Protein AF-A0A2V6L6I5-F1 (afdb_monomer_lite)

Structure (mmCIF, N/CA/C/O backbone):
data_AF-A0A2V6L6I5-F1
#
_entry.id   AF-A0A2V6L6I5-F1
#
loop_
_atom_site.group_PDB
_atom_site.id
_atom_site.type_symbol
_atom_site.label_atom_id
_atom_site.label_alt_id
_atom_site.label_comp_id
_atom_site.label_asym_id
_atom_site.label_entity_id
_atom_site.label_seq_id
_atom_site.pdbx_PDB_ins_code
_atom_site.Cartn_x
_atom_site.Cartn_y
_atom_site.Cartn_z
_atom_site.occupancy
_atom_site.B_iso_or_equiv
_atom_site.auth_seq_id
_atom_site.auth_comp_id
_atom_site.auth_asym_id
_atom_site.auth_atom_id
_atom_site.pdbx_PDB_model_num
ATOM 1 N N . MET A 1 1 ? 20.954 -4.057 13.023 1.00 54.50 1 MET A N 1
ATOM 2 C CA . MET A 1 1 ? 20.738 -4.840 11.786 1.00 54.50 1 MET A CA 1
ATOM 3 C C . MET A 1 1 ? 19.908 -3.954 10.883 1.00 54.50 1 MET A C 1
ATOM 5 O O . MET A 1 1 ? 18.913 -3.454 11.388 1.00 54.50 1 MET A O 1
ATOM 9 N N . SER A 1 2 ? 20.337 -3.676 9.647 1.00 72.62 2 SER A N 1
ATOM 10 C CA . SER A 1 2 ? 19.527 -2.843 8.747 1.00 72.62 2 SER A CA 1
ATOM 11 C C . SER A 1 2 ? 18.270 -3.599 8.312 1.00 72.62 2 SER A C 1
ATOM 13 O O . SER A 1 2 ? 18.247 -4.833 8.330 1.00 72.62 2 SER A O 1
ATOM 15 N N . ARG A 1 3 ? 17.228 -2.852 7.944 1.00 84.19 3 ARG A N 1
ATOM 16 C CA . ARG A 1 3 ? 16.005 -3.365 7.321 1.00 84.19 3 ARG A CA 1
ATOM 17 C C . ARG A 1 3 ? 16.343 -4.177 6.062 1.00 84.19 3 ARG A C 1
ATOM 19 O O . ARG A 1 3 ? 17.089 -3.705 5.210 1.00 84.19 3 ARG A O 1
ATOM 26 N N . ASP A 1 4 ? 15.770 -5.371 5.967 1.00 91.94 4 ASP A N 1
ATOM 27 C CA . ASP A 1 4 ? 15.756 -6.237 4.781 1.00 91.94 4 ASP A CA 1
ATOM 28 C C . ASP A 1 4 ? 14.283 -6.526 4.419 1.00 91.94 4 ASP A C 1
ATOM 30 O O . ASP A 1 4 ? 13.603 -7.180 5.225 1.00 91.94 4 ASP A O 1
ATOM 34 N N . PRO A 1 5 ? 13.783 -6.043 3.262 1.00 92.56 5 PRO A N 1
ATOM 35 C CA . PRO A 1 5 ? 12.405 -6.254 2.808 1.00 92.56 5 PRO A CA 1
ATOM 36 C C . PRO A 1 5 ? 11.986 -7.727 2.718 1.00 92.56 5 PRO A C 1
ATOM 38 O O . PRO A 1 5 ? 10.907 -8.100 3.183 1.00 92.56 5 PRO A O 1
ATOM 41 N N . ALA A 1 6 ? 12.857 -8.604 2.209 1.00 93.62 6 ALA A N 1
ATOM 42 C CA . ALA A 1 6 ? 12.547 -10.027 2.074 1.00 93.62 6 ALA A CA 1
ATOM 43 C C . ALA A 1 6 ? 12.382 -10.685 3.452 1.00 93.62 6 ALA A C 1
ATOM 45 O O . ALA A 1 6 ? 11.460 -11.476 3.683 1.00 93.62 6 ALA A O 1
ATOM 46 N N . LYS A 1 7 ? 13.243 -10.309 4.407 1.00 95.44 7 LYS A N 1
ATOM 47 C CA . LYS A 1 7 ? 13.129 -10.759 5.798 1.00 95.44 7 LYS A CA 1
ATOM 48 C C . LYS A 1 7 ? 11.861 -10.218 6.469 1.00 95.44 7 LYS A C 1
ATOM 50 O O . LYS A 1 7 ? 11.220 -10.967 7.206 1.00 95.44 7 LYS A O 1
ATOM 55 N N . THR A 1 8 ? 11.473 -8.966 6.209 1.00 95.50 8 THR A N 1
ATOM 56 C CA . THR A 1 8 ? 10.225 -8.374 6.726 1.00 95.50 8 THR A CA 1
ATOM 57 C C . THR A 1 8 ? 9.008 -9.195 6.298 1.00 95.50 8 THR A C 1
ATOM 59 O O . THR A 1 8 ? 8.231 -9.637 7.149 1.00 95.50 8 THR A O 1
ATOM 62 N N . LEU A 1 9 ? 8.887 -9.486 4.999 1.00 95.88 9 LEU A N 1
ATOM 63 C CA . LEU A 1 9 ? 7.802 -10.310 4.455 1.00 95.88 9 LEU A CA 1
ATOM 64 C C . LEU A 1 9 ? 7.810 -11.725 5.035 1.00 95.88 9 LEU A C 1
ATOM 66 O O . LEU A 1 9 ? 6.759 -12.243 5.415 1.00 95.88 9 LEU A O 1
ATOM 70 N N . SER A 1 10 ? 8.991 -12.340 5.162 1.00 96.88 10 SER A N 1
ATOM 71 C CA . SER A 1 10 ? 9.119 -13.676 5.748 1.00 96.88 10 SER A CA 1
ATOM 72 C C . SER A 1 10 ? 8.627 -13.727 7.195 1.00 96.88 10 SER A C 1
ATOM 74 O O . SER A 1 10 ? 7.971 -14.699 7.564 1.00 96.88 10 SER A O 1
ATOM 76 N N . ILE A 1 11 ? 8.935 -12.717 8.016 1.00 97.75 11 ILE A N 1
ATOM 77 C CA . ILE A 1 11 ? 8.466 -12.649 9.408 1.00 97.75 11 ILE A CA 1
ATOM 78 C C . ILE A 1 11 ? 6.946 -12.483 9.441 1.00 97.75 11 ILE A C 1
ATOM 80 O O . ILE A 1 11 ? 6.266 -13.202 10.173 1.00 97.75 11 ILE A O 1
ATOM 84 N N . LEU A 1 12 ? 6.407 -11.562 8.640 1.00 97.25 12 LEU A N 1
ATOM 85 C CA . LEU A 1 12 ? 4.975 -11.278 8.609 1.00 97.25 12 LEU A CA 1
ATOM 86 C C . LEU A 1 12 ? 4.152 -12.487 8.150 1.00 97.25 12 LEU A C 1
ATOM 88 O O . LEU A 1 12 ? 3.161 -12.841 8.788 1.00 97.25 12 LEU A O 1
ATOM 92 N N . PHE A 1 13 ? 4.549 -13.136 7.055 1.00 96.69 13 PHE A N 1
ATOM 93 C CA . PHE A 1 13 ? 3.810 -14.278 6.516 1.00 96.69 13 PHE A CA 1
ATOM 94 C C . PHE A 1 13 ? 4.014 -15.567 7.321 1.00 96.69 13 PHE A C 1
ATOM 96 O O . PHE A 1 13 ? 3.211 -16.491 7.194 1.00 96.69 13 PHE A O 1
ATOM 103 N N . ALA A 1 14 ? 5.010 -15.609 8.213 1.00 97.94 14 ALA A N 1
ATOM 104 C CA . ALA A 1 14 ? 5.157 -16.676 9.200 1.00 97.94 14 ALA A CA 1
ATOM 105 C C . ALA A 1 14 ? 4.168 -16.569 10.378 1.00 97.94 14 ALA A C 1
ATOM 107 O O . ALA A 1 14 ? 3.984 -17.552 11.099 1.00 97.94 14 ALA A O 1
ATOM 108 N N . ILE A 1 15 ? 3.509 -15.420 10.588 1.00 97.94 15 ILE A N 1
ATOM 109 C CA . ILE A 1 15 ? 2.450 -15.285 11.602 1.00 97.94 15 ILE A CA 1
ATOM 110 C C . ILE A 1 15 ? 1.292 -16.193 11.195 1.00 97.94 15 ILE A C 1
ATOM 112 O O . ILE A 1 15 ? 0.693 -15.983 10.145 1.00 97.94 15 ILE A O 1
ATOM 116 N N . ASN A 1 16 ? 0.971 -17.206 11.998 1.00 97.69 16 ASN A N 1
ATOM 117 C CA . ASN A 1 16 ? -0.103 -18.146 11.676 1.00 97.69 16 ASN A CA 1
ATOM 118 C C . ASN A 1 16 ? -1.501 -17.494 11.747 1.00 97.69 16 ASN A C 1
ATOM 120 O O . ASN A 1 16 ? -1.684 -16.443 12.361 1.00 97.69 16 ASN A O 1
ATOM 124 N N . GLN A 1 17 ? -2.488 -18.128 11.104 1.00 98.19 17 GLN A N 1
ATOM 125 C CA . GLN A 1 17 ? -3.841 -17.574 11.009 1.00 98.19 17 GLN A CA 1
ATOM 126 C C . GLN A 1 17 ? -4.534 -17.481 12.377 1.00 98.19 17 GLN A C 1
ATOM 128 O O . GLN A 1 17 ? -5.137 -16.456 12.671 1.00 98.19 17 GLN A O 1
ATOM 133 N N . ASP A 1 18 ? -4.377 -18.485 13.247 1.00 98.38 18 ASP A N 1
ATOM 134 C CA . ASP A 1 18 ? -4.991 -18.491 14.585 1.00 98.38 18 ASP A CA 1
ATOM 135 C C . ASP A 1 18 ? -4.557 -17.283 15.433 1.00 98.38 18 ASP A C 1
ATOM 137 O O . ASP A 1 18 ? -5.355 -16.697 16.169 1.00 98.38 18 ASP A O 1
ATOM 141 N N . LEU A 1 19 ? -3.284 -16.886 15.328 1.00 98.12 19 LEU A N 1
ATOM 142 C CA . LEU A 1 19 ? -2.758 -15.713 16.016 1.00 98.12 19 LEU A CA 1
ATOM 143 C C . LEU A 1 19 ? -3.328 -14.419 15.429 1.00 98.12 19 LEU A C 1
ATOM 145 O O . LEU A 1 19 ? -3.716 -13.543 16.204 1.00 98.12 19 LEU A O 1
ATOM 149 N N . ILE A 1 20 ? -3.426 -14.316 14.098 1.00 98.56 20 ILE A N 1
ATOM 150 C CA . ILE A 1 20 ? -4.066 -13.174 13.426 1.00 98.56 20 ILE A CA 1
ATOM 151 C C . ILE A 1 20 ? -5.509 -13.042 13.916 1.00 98.56 20 ILE A C 1
ATOM 153 O O . ILE A 1 20 ? -5.868 -12.002 14.466 1.00 98.56 20 ILE A O 1
ATOM 157 N N . ASP A 1 21 ? -6.305 -14.106 13.829 1.00 98.44 21 ASP A N 1
ATOM 158 C CA . ASP A 1 21 ? -7.715 -14.106 14.227 1.00 98.44 21 ASP A CA 1
ATOM 159 C C . ASP A 1 21 ? -7.884 -13.757 15.716 1.00 98.44 21 ASP A C 1
ATOM 161 O O . ASP A 1 21 ? -8.746 -12.956 16.094 1.00 98.44 21 ASP A O 1
ATOM 165 N N . SER A 1 22 ? -7.018 -14.291 16.584 1.00 98.00 22 SER A N 1
ATOM 166 C CA . SER A 1 22 ? -6.987 -13.924 18.003 1.00 98.00 22 SER A CA 1
ATOM 167 C C . SER A 1 22 ? -6.695 -12.433 18.204 1.00 98.00 22 SER A C 1
ATOM 169 O O . SER A 1 22 ? -7.324 -11.794 19.049 1.00 98.00 22 SER A O 1
ATOM 171 N N . GLN A 1 23 ? -5.747 -11.859 17.465 1.00 97.81 23 GLN A N 1
ATOM 172 C CA . GLN A 1 23 ? -5.374 -10.447 17.590 1.00 97.81 23 GLN A CA 1
ATOM 173 C C . GLN A 1 23 ? -6.447 -9.510 17.031 1.00 97.81 23 GLN A C 1
ATOM 175 O O . GLN A 1 23 ? -6.707 -8.474 17.642 1.00 97.81 23 GLN A O 1
ATOM 180 N N . LEU A 1 24 ? -7.133 -9.893 15.951 1.00 98.12 24 LEU A N 1
ATOM 181 C CA . LEU A 1 24 ? -8.305 -9.174 15.447 1.00 98.12 24 LEU A CA 1
ATOM 182 C C . LEU A 1 24 ? -9.416 -9.128 16.506 1.00 98.12 24 LEU A C 1
ATOM 184 O O . LEU A 1 24 ? -9.946 -8.058 16.809 1.00 98.12 24 LEU A O 1
ATOM 188 N N . ASN A 1 25 ? -9.709 -10.260 17.150 1.00 96.81 25 ASN A N 1
ATOM 189 C CA . ASN A 1 25 ? -10.697 -10.325 18.230 1.00 96.81 25 ASN A CA 1
ATOM 190 C C . ASN A 1 25 ? -10.289 -9.498 19.460 1.00 96.81 25 ASN A C 1
ATOM 192 O O . ASN A 1 25 ? -11.124 -8.833 20.074 1.00 96.81 25 ASN A O 1
ATOM 196 N N . GLN A 1 26 ? -9.007 -9.500 19.831 1.00 95.88 26 GLN A N 1
ATOM 197 C CA . GLN A 1 26 ? -8.505 -8.674 20.934 1.00 95.88 26 GLN A CA 1
ATOM 198 C C . GLN A 1 26 ? -8.605 -7.177 20.613 1.00 95.88 26 GLN A C 1
ATOM 200 O O . GLN A 1 26 ? -9.080 -6.404 21.445 1.00 95.88 26 GLN A O 1
ATOM 205 N N . ALA A 1 27 ? -8.229 -6.771 19.400 1.00 95.88 27 ALA A N 1
ATOM 206 C CA . ALA A 1 27 ? -8.280 -5.380 18.956 1.00 95.88 27 ALA A CA 1
ATOM 207 C C . ALA A 1 27 ? -9.713 -4.827 18.860 1.00 95.88 27 ALA A C 1
ATOM 209 O O . ALA A 1 27 ? -9.917 -3.620 19.005 1.00 95.88 27 ALA A O 1
ATOM 210 N N . ALA A 1 28 ? -10.714 -5.692 18.668 1.00 92.94 28 ALA A N 1
ATOM 211 C CA . ALA A 1 28 ? -12.122 -5.304 18.745 1.00 92.94 28 ALA A CA 1
ATOM 212 C C . ALA A 1 28 ? -12.520 -4.821 20.149 1.00 92.94 28 ALA A C 1
ATOM 214 O O . ALA A 1 28 ? -13.376 -3.945 20.272 1.00 92.94 28 ALA A O 1
ATOM 215 N N . ASN A 1 29 ? -11.866 -5.343 21.191 1.00 91.62 29 ASN A N 1
ATOM 216 C CA . ASN A 1 29 ? -12.103 -4.954 22.580 1.00 91.62 29 ASN A CA 1
ATOM 217 C C . ASN A 1 29 ? -11.215 -3.782 23.027 1.00 91.62 29 ASN A C 1
ATOM 219 O O . ASN A 1 29 ? -11.656 -2.958 23.824 1.00 91.62 29 ASN A O 1
ATOM 223 N N . ASP A 1 30 ? -9.984 -3.690 22.516 1.00 93.00 30 ASP A N 1
ATOM 224 C CA . ASP A 1 30 ? -9.029 -2.636 22.876 1.00 93.00 30 ASP A CA 1
ATOM 225 C C . ASP A 1 30 ? -8.158 -2.214 21.683 1.00 93.00 30 ASP A C 1
ATOM 227 O O . ASP A 1 30 ? -7.015 -2.642 21.507 1.00 93.00 30 ASP A O 1
ATOM 231 N N . ILE A 1 31 ? -8.707 -1.331 20.845 1.00 95.00 31 ILE A N 1
ATOM 232 C CA . ILE A 1 31 ? -7.968 -0.767 19.709 1.00 95.00 31 ILE A CA 1
ATOM 233 C C . ILE A 1 31 ? -6.888 0.233 20.145 1.00 95.00 31 ILE A C 1
ATOM 235 O O . ILE A 1 31 ? -5.987 0.543 19.367 1.00 95.00 31 ILE A O 1
ATOM 239 N N . THR A 1 32 ? -7.003 0.800 21.349 1.00 95.75 32 THR A N 1
ATOM 240 C CA . THR A 1 32 ? -6.110 1.870 21.812 1.00 95.75 32 THR A CA 1
ATOM 241 C C . THR A 1 32 ? -4.703 1.322 21.956 1.00 95.75 32 THR A C 1
ATOM 243 O O . THR A 1 32 ? -3.769 1.896 21.403 1.00 95.75 32 THR A O 1
ATOM 246 N N . ARG A 1 33 ? -4.572 0.126 22.538 1.00 95.44 33 ARG A N 1
ATOM 247 C CA . ARG A 1 33 ? -3.292 -0.579 22.627 1.00 95.44 33 ARG A CA 1
ATOM 248 C C . ARG A 1 33 ? -2.611 -0.777 21.268 1.00 95.44 33 ARG A C 1
ATOM 250 O O . ARG A 1 33 ? -1.404 -0.581 21.158 1.00 95.44 33 ARG A O 1
ATOM 257 N N . VAL A 1 34 ? -3.371 -1.149 20.235 1.00 97.12 34 VAL A N 1
ATOM 258 C CA . VAL A 1 34 ? -2.846 -1.318 18.866 1.00 97.12 34 VAL A CA 1
ATOM 259 C C . VAL A 1 34 ? -2.306 0.014 18.336 1.00 97.12 34 VAL A C 1
ATOM 261 O O . VAL A 1 34 ? -1.207 0.062 17.791 1.00 97.12 34 VAL A O 1
ATOM 264 N N . ARG A 1 35 ? -3.048 1.110 18.528 1.00 96.44 35 ARG A N 1
ATOM 265 C CA . ARG A 1 35 ? -2.659 2.455 18.069 1.00 96.44 35 ARG A CA 1
ATOM 266 C C . ARG A 1 35 ? -1.430 3.002 18.792 1.00 96.44 35 ARG A C 1
ATOM 268 O O . ARG A 1 35 ? -0.582 3.621 18.149 1.00 96.44 35 ARG A O 1
ATOM 275 N N . ASP A 1 36 ? -1.323 2.762 20.094 1.00 97.62 36 ASP A N 1
ATOM 276 C CA . ASP A 1 36 ? -0.175 3.186 20.898 1.00 97.62 36 ASP A CA 1
ATOM 277 C C . ASP A 1 36 ? 1.101 2.455 20.454 1.00 97.62 36 ASP A C 1
ATOM 279 O O . ASP A 1 36 ? 2.171 3.060 20.327 1.00 97.62 36 ASP A O 1
ATOM 283 N N . GLU A 1 37 ? 0.986 1.161 20.139 1.00 97.88 37 GLU A N 1
ATOM 284 C CA . GLU A 1 37 ? 2.104 0.369 19.624 1.00 97.88 37 GLU A CA 1
ATOM 285 C C . GLU A 1 37 ? 2.509 0.815 18.209 1.00 97.88 37 GLU A C 1
ATOM 287 O O . GLU A 1 37 ? 3.693 1.038 17.960 1.00 97.88 37 GLU A O 1
ATOM 292 N N . ILE A 1 38 ? 1.545 1.046 17.307 1.00 97.50 38 ILE A N 1
ATOM 293 C CA . ILE A 1 38 ? 1.805 1.621 15.973 1.00 97.50 38 ILE A CA 1
ATOM 294 C C . ILE A 1 38 ? 2.539 2.958 16.089 1.00 97.50 38 ILE A C 1
ATOM 296 O O . ILE A 1 38 ? 3.552 3.162 15.424 1.00 97.50 38 ILE A O 1
ATOM 300 N N . SER A 1 39 ? 2.059 3.857 16.951 1.00 97.00 39 SER A N 1
ATOM 301 C CA . SER A 1 39 ? 2.673 5.175 17.150 1.00 97.00 39 SER A CA 1
ATOM 302 C C . SER A 1 39 ? 4.114 5.047 17.645 1.00 97.00 39 SER A C 1
ATOM 304 O O . SER A 1 39 ? 5.001 5.752 17.167 1.00 97.00 39 SER A O 1
ATOM 306 N N . SER A 1 40 ? 4.363 4.097 18.550 1.00 97.44 40 SER A N 1
ATOM 307 C CA . SER A 1 40 ? 5.703 3.811 19.068 1.00 97.44 40 SER A CA 1
ATOM 308 C C . SER A 1 40 ? 6.642 3.275 17.983 1.00 97.44 40 SER A C 1
ATOM 310 O O . SER A 1 40 ? 7.795 3.689 17.914 1.00 97.44 40 SER A O 1
ATOM 312 N N . LEU A 1 41 ? 6.154 2.393 17.105 1.00 96.62 41 LEU A N 1
ATOM 313 C CA . LEU A 1 41 ? 6.929 1.837 15.988 1.00 96.62 41 LEU A CA 1
ATOM 314 C C . LEU A 1 41 ? 7.208 2.873 14.889 1.00 96.62 41 LEU A C 1
ATOM 316 O O . LEU A 1 41 ? 8.293 2.881 14.310 1.00 96.62 41 LEU A O 1
ATOM 320 N N . LEU A 1 42 ? 6.256 3.768 14.614 1.00 94.06 42 LEU A N 1
ATOM 321 C CA . LEU A 1 42 ? 6.439 4.876 13.670 1.00 94.06 42 LEU A CA 1
ATOM 322 C C . LEU A 1 42 ? 7.442 5.921 14.173 1.00 94.06 42 LEU A C 1
ATOM 324 O O . LEU A 1 42 ? 8.081 6.579 13.357 1.00 94.06 42 LEU A O 1
ATOM 328 N N . ALA A 1 43 ? 7.603 6.056 15.491 1.00 95.88 43 ALA A N 1
ATOM 329 C CA . ALA A 1 43 ? 8.572 6.967 16.095 1.00 95.88 43 ALA A CA 1
ATOM 330 C C . ALA A 1 43 ? 10.026 6.457 16.033 1.00 95.88 43 ALA A C 1
ATOM 332 O O . ALA A 1 43 ? 10.946 7.219 16.335 1.00 95.88 43 ALA A O 1
ATOM 333 N N . ILE A 1 44 ? 10.256 5.192 15.654 1.00 93.81 44 ILE A N 1
ATOM 334 C CA . ILE A 1 44 ? 11.607 4.641 15.495 1.00 93.81 44 ILE A CA 1
ATOM 335 C C . ILE A 1 44 ? 12.285 5.317 14.287 1.00 93.81 44 ILE A C 1
ATOM 337 O O . ILE A 1 44 ? 11.735 5.258 13.181 1.00 93.81 44 ILE A O 1
ATOM 341 N N . PRO A 1 45 ? 13.479 5.924 14.460 1.00 93.19 45 PRO A N 1
ATOM 342 C CA . PRO A 1 45 ? 14.252 6.493 13.358 1.00 93.19 45 PRO A CA 1
ATOM 343 C C . PRO A 1 45 ? 14.500 5.481 12.238 1.00 93.19 45 PRO A C 1
ATOM 345 O O . PRO A 1 45 ? 14.718 4.299 12.500 1.00 93.19 45 PRO A O 1
ATOM 348 N N . PHE A 1 46 ? 14.487 5.940 10.985 1.00 85.94 46 PHE A N 1
ATOM 349 C CA . PHE A 1 46 ? 14.585 5.061 9.814 1.00 85.94 46 PHE A CA 1
ATOM 350 C C . PHE A 1 46 ? 15.835 4.165 9.825 1.00 85.94 46 PHE A C 1
ATOM 352 O O . PHE A 1 46 ? 15.748 2.983 9.508 1.00 85.94 46 PHE A O 1
ATOM 359 N N . ASP A 1 47 ? 16.980 4.700 10.246 1.00 88.94 47 ASP A N 1
ATOM 360 C CA . ASP A 1 47 ? 18.259 3.991 10.367 1.00 88.94 47 ASP A CA 1
ATOM 361 C C . ASP A 1 47 ? 18.304 2.980 11.529 1.00 88.94 47 ASP A C 1
ATOM 363 O O . ASP A 1 47 ? 19.146 2.079 11.541 1.00 88.94 47 ASP A O 1
ATOM 367 N N . ALA A 1 48 ? 17.382 3.098 12.486 1.00 91.62 48 ALA A N 1
ATOM 368 C CA . ALA A 1 48 ? 17.234 2.197 13.624 1.00 91.62 48 ALA A CA 1
ATOM 369 C C . ALA A 1 48 ? 16.155 1.117 13.418 1.00 91.62 48 ALA A C 1
ATOM 371 O O . ALA A 1 48 ? 16.055 0.197 14.235 1.00 91.62 48 ALA A O 1
ATOM 372 N N . LYS A 1 49 ? 15.350 1.203 12.350 1.00 90.81 49 LYS A N 1
ATOM 373 C CA . LYS A 1 49 ? 14.315 0.209 12.043 1.00 90.81 49 LYS A CA 1
ATOM 374 C C . LYS A 1 49 ? 14.919 -1.139 11.655 1.00 90.81 49 LYS A C 1
ATOM 376 O O . LYS A 1 49 ? 15.881 -1.222 10.890 1.00 90.81 49 LYS A O 1
ATOM 381 N N . THR A 1 50 ? 14.309 -2.209 12.158 1.00 95.25 50 THR A N 1
ATOM 382 C CA . THR A 1 50 ? 14.639 -3.592 11.798 1.00 95.25 50 THR A CA 1
ATOM 383 C C . THR A 1 50 ? 13.491 -4.242 11.029 1.00 95.25 50 THR A C 1
ATOM 385 O O . THR A 1 50 ? 12.344 -3.793 11.098 1.00 95.25 50 THR A O 1
ATOM 388 N N . SER A 1 51 ? 13.774 -5.351 10.339 1.00 95.44 51 SER A N 1
ATOM 389 C CA . SER A 1 51 ? 12.734 -6.149 9.676 1.00 95.44 51 SER A CA 1
ATOM 390 C C . SER A 1 51 ? 11.651 -6.630 10.651 1.00 95.44 51 SER A C 1
ATOM 392 O O . SER A 1 51 ? 10.483 -6.710 10.287 1.00 95.44 51 SER A O 1
ATOM 394 N N . GLU A 1 52 ? 12.005 -6.923 11.907 1.00 96.38 52 GLU A N 1
ATOM 395 C CA . GLU A 1 52 ? 11.047 -7.303 12.950 1.00 96.38 52 GLU A CA 1
ATOM 396 C C . GLU A 1 52 ? 10.105 -6.145 13.312 1.00 96.38 52 GLU A C 1
ATOM 398 O O . GLU A 1 52 ? 8.898 -6.361 13.433 1.00 96.38 52 GLU A O 1
ATOM 403 N N . SER A 1 53 ? 10.630 -4.921 13.465 1.00 95.69 53 SER A N 1
ATOM 404 C CA . SER A 1 53 ? 9.791 -3.755 13.768 1.00 95.69 53 SER A CA 1
ATOM 405 C C . SER A 1 53 ? 8.867 -3.391 12.608 1.00 95.69 53 SER A C 1
ATOM 407 O O . SER A 1 53 ? 7.706 -3.067 12.850 1.00 95.69 53 SER A O 1
ATOM 409 N N . ASP A 1 54 ? 9.338 -3.496 11.361 1.00 94.50 54 ASP A N 1
ATOM 410 C CA . ASP A 1 54 ? 8.504 -3.213 10.187 1.00 94.50 54 ASP A CA 1
ATOM 411 C C . ASP A 1 54 ? 7.443 -4.301 9.969 1.00 94.50 54 ASP A C 1
ATOM 413 O O . ASP A 1 54 ? 6.279 -3.977 9.731 1.00 94.50 54 ASP A O 1
ATOM 417 N N . ALA A 1 55 ? 7.783 -5.582 10.162 1.00 97.00 55 ALA A N 1
ATOM 418 C CA . ALA A 1 55 ? 6.807 -6.670 10.088 1.00 97.00 55 ALA A CA 1
ATOM 419 C C . ALA A 1 55 ? 5.724 -6.517 11.167 1.00 97.00 55 ALA A C 1
ATOM 421 O O . ALA A 1 55 ? 4.534 -6.702 10.897 1.00 97.00 55 ALA A O 1
ATOM 422 N N . ARG A 1 56 ? 6.118 -6.131 12.390 1.00 97.50 56 ARG A N 1
ATOM 423 C CA . ARG A 1 56 ? 5.173 -5.853 13.477 1.00 97.50 56 ARG A CA 1
ATOM 424 C C . ARG A 1 56 ? 4.283 -4.655 13.156 1.00 97.50 56 ARG A C 1
ATOM 426 O O . ARG A 1 56 ? 3.077 -4.736 13.384 1.00 97.50 56 ARG A O 1
ATOM 433 N N . LEU A 1 57 ? 4.850 -3.578 12.615 1.00 97.06 57 LEU A N 1
ATOM 434 C CA . LEU A 1 57 ? 4.097 -2.395 12.208 1.00 97.06 57 LEU A CA 1
ATOM 435 C C . LEU A 1 57 ? 3.063 -2.745 11.133 1.00 97.06 57 LEU A C 1
ATOM 437 O O . LEU A 1 57 ? 1.890 -2.421 11.302 1.00 97.06 57 LEU A O 1
ATOM 441 N N . ALA A 1 58 ? 3.462 -3.452 10.074 1.00 97.25 58 ALA A N 1
ATOM 442 C CA . ALA A 1 58 ? 2.549 -3.831 8.999 1.00 97.25 58 ALA A CA 1
ATOM 443 C C . ALA A 1 58 ? 1.412 -4.740 9.493 1.00 97.25 58 ALA A C 1
ATOM 445 O O . ALA A 1 58 ? 0.245 -4.502 9.182 1.00 97.25 58 ALA A O 1
ATOM 446 N N . HIS A 1 59 ? 1.729 -5.723 10.344 1.00 98.31 59 HIS A N 1
ATOM 447 C CA . HIS A 1 59 ? 0.722 -6.545 11.012 1.00 98.31 59 HIS A CA 1
ATOM 448 C C . HIS A 1 59 ? -0.298 -5.689 11.782 1.00 98.31 59 HIS A C 1
ATOM 450 O O . HIS A 1 59 ? -1.504 -5.851 11.606 1.00 98.31 59 HIS A O 1
ATOM 456 N N . LEU A 1 60 ? 0.168 -4.751 12.613 1.00 98.25 60 LEU A N 1
ATOM 457 C CA . LEU A 1 60 ? -0.718 -3.906 13.415 1.00 98.25 60 LEU A CA 1
ATOM 458 C C . LEU A 1 60 ? -1.547 -2.939 12.564 1.00 98.25 60 LEU A C 1
ATOM 460 O O . LEU A 1 60 ? -2.704 -2.692 12.901 1.00 98.25 60 LEU A O 1
ATOM 464 N N . LEU A 1 61 ? -1.000 -2.420 11.461 1.00 98.06 61 LEU A N 1
ATOM 465 C CA . LEU A 1 61 ? -1.750 -1.580 10.525 1.00 98.06 61 LEU A CA 1
ATOM 466 C C . LEU A 1 61 ? -2.895 -2.361 9.866 1.00 98.06 61 LEU A C 1
ATOM 468 O O . LEU A 1 61 ? -3.999 -1.828 9.762 1.00 98.06 61 LEU A O 1
ATOM 472 N N . LEU A 1 62 ? -2.682 -3.628 9.494 1.00 98.56 62 LEU A N 1
ATOM 473 C CA . LEU A 1 62 ? -3.744 -4.500 8.974 1.00 98.56 62 LEU A CA 1
ATOM 474 C C . LEU A 1 62 ? -4.792 -4.838 10.046 1.00 98.56 62 LEU A C 1
ATOM 476 O O . LEU A 1 62 ? -5.991 -4.772 9.773 1.00 98.56 62 LEU A O 1
ATOM 480 N N . VAL A 1 63 ? -4.369 -5.108 11.287 1.00 98.50 63 VAL A N 1
ATOM 481 C CA . VAL A 1 63 ? -5.290 -5.277 12.429 1.00 98.50 63 VAL A CA 1
ATOM 482 C C . VAL A 1 63 ? -6.130 -4.014 12.643 1.00 98.50 63 VAL A C 1
ATOM 484 O O . VAL A 1 63 ? -7.350 -4.089 12.801 1.00 98.50 63 VAL A O 1
ATOM 487 N N . GLN A 1 64 ? -5.505 -2.834 12.620 1.00 97.75 64 GLN A N 1
ATOM 488 C CA . GLN A 1 64 ? -6.209 -1.562 12.746 1.00 97.75 64 GLN A CA 1
ATOM 489 C C . GLN A 1 64 ? -7.189 -1.347 11.589 1.00 97.75 64 GLN A C 1
ATOM 491 O O . GLN A 1 64 ? -8.325 -0.930 11.834 1.00 97.75 64 GLN A O 1
ATOM 496 N N . ALA A 1 65 ? -6.770 -1.630 10.355 1.00 98.06 65 ALA A N 1
ATOM 497 C CA . ALA A 1 65 ? -7.612 -1.516 9.175 1.00 98.06 65 ALA A CA 1
ATOM 498 C C . ALA A 1 65 ? -8.862 -2.391 9.306 1.00 98.06 65 ALA A C 1
ATOM 500 O O . ALA A 1 65 ? -9.967 -1.875 9.139 1.00 98.06 65 ALA A O 1
ATOM 501 N N . TYR A 1 66 ? -8.714 -3.658 9.710 1.00 98.44 66 TYR A N 1
ATOM 502 C CA . TYR A 1 66 ? -9.846 -4.554 9.962 1.00 98.44 66 TYR A CA 1
ATOM 503 C C . TYR A 1 66 ? -10.837 -3.945 10.957 1.00 98.44 66 TYR A C 1
ATOM 505 O O . TYR A 1 66 ? -12.020 -3.794 10.648 1.00 98.44 66 TYR A O 1
ATOM 513 N N . ILE A 1 67 ? -10.363 -3.492 12.122 1.00 97.44 67 ILE A N 1
ATOM 514 C CA . ILE A 1 67 ? -11.244 -2.903 13.140 1.00 97.44 67 ILE A CA 1
ATOM 515 C C . ILE A 1 67 ? -11.953 -1.644 12.637 1.00 97.44 67 ILE A C 1
ATOM 517 O O . ILE A 1 67 ? -13.116 -1.421 12.973 1.00 97.44 67 ILE A O 1
ATOM 521 N N . LEU A 1 68 ? -11.293 -0.813 11.832 1.00 94.50 68 LEU A N 1
ATOM 522 C CA . LEU A 1 68 ? -11.918 0.370 11.238 1.00 94.50 68 LEU A CA 1
ATOM 523 C C . LEU A 1 68 ? -12.964 -0.001 10.180 1.00 94.50 68 LEU A C 1
ATOM 525 O O . LEU A 1 68 ? -14.023 0.629 10.135 1.00 94.50 68 LEU A O 1
ATOM 529 N N . CYS A 1 69 ? -12.723 -1.052 9.397 1.00 96.19 69 CYS A N 1
ATOM 530 C CA . CYS A 1 69 ? -13.667 -1.540 8.394 1.00 96.19 69 CYS A CA 1
ATOM 531 C C . CYS A 1 69 ? -14.940 -2.124 9.024 1.00 96.19 69 CYS A C 1
ATOM 533 O O . CYS A 1 69 ? -16.035 -1.929 8.491 1.00 96.19 69 CYS A O 1
ATOM 535 N N . GLN A 1 70 ? -14.834 -2.728 10.211 1.00 94.69 70 GLN A N 1
ATOM 536 C CA . GLN A 1 70 ? -15.988 -3.252 10.953 1.00 94.69 70 GLN A CA 1
ATOM 537 C C . GLN A 1 70 ? -16.834 -2.171 11.649 1.00 94.69 70 GLN A C 1
ATOM 539 O O . GLN A 1 70 ? -17.966 -2.428 12.061 1.00 94.69 70 GLN A O 1
ATOM 544 N N . ARG A 1 71 ? -16.329 -0.940 11.800 1.00 92.69 71 ARG A N 1
ATOM 545 C CA . ARG A 1 71 ? -17.062 0.115 12.515 1.00 92.69 71 ARG A CA 1
ATOM 546 C C . ARG A 1 71 ? -18.206 0.686 11.685 1.00 92.69 71 ARG A C 1
ATOM 548 O O . ARG A 1 71 ? -18.035 1.130 10.545 1.00 92.69 71 ARG A O 1
ATOM 555 N N . VAL A 1 72 ? -19.376 0.744 12.315 1.00 91.56 72 VAL A N 1
ATOM 556 C CA . VAL A 1 72 ? -20.540 1.472 11.802 1.00 91.56 72 VAL A CA 1
ATOM 557 C C . VAL A 1 72 ? -20.249 2.973 11.840 1.00 91.56 72 VAL A C 1
ATOM 559 O O . VAL A 1 72 ? -19.668 3.476 12.798 1.00 91.56 72 VAL A O 1
ATOM 562 N N . GLY A 1 73 ? -20.652 3.687 10.790 1.00 90.75 73 GLY A N 1
ATOM 563 C CA . GLY A 1 73 ? -20.509 5.143 10.698 1.00 90.75 73 GLY A CA 1
ATOM 564 C C . GLY A 1 73 ? -19.164 5.630 10.159 1.00 90.75 73 GLY A C 1
ATOM 565 O O . GLY A 1 73 ? -19.037 6.819 9.890 1.00 90.75 73 GLY A O 1
ATOM 566 N N . ILE A 1 74 ? -18.187 4.742 9.939 1.00 93.25 74 ILE A N 1
ATOM 567 C CA . ILE A 1 74 ? -16.977 5.090 9.187 1.00 93.25 74 ILE A CA 1
ATOM 568 C C . ILE A 1 74 ? -17.312 5.069 7.684 1.00 93.25 74 ILE A C 1
ATOM 570 O O . ILE A 1 74 ? -17.766 4.030 7.194 1.00 93.25 74 ILE A O 1
ATOM 574 N N . PRO A 1 75 ? -17.114 6.180 6.949 1.00 96.25 75 PRO A N 1
ATOM 575 C CA . PRO A 1 75 ? -17.302 6.228 5.500 1.00 96.25 75 PRO A CA 1
ATOM 576 C C . PRO A 1 75 ? -16.429 5.204 4.769 1.00 96.25 75 PRO A C 1
ATOM 578 O O . PRO A 1 75 ? -15.295 4.948 5.182 1.00 96.25 75 PRO A O 1
ATOM 581 N N . GLN A 1 76 ? -16.940 4.643 3.670 1.00 96.88 76 GLN A N 1
ATOM 582 C CA . GLN A 1 76 ? -16.243 3.596 2.917 1.00 96.88 76 GLN A CA 1
ATOM 583 C C . GLN A 1 76 ? -14.878 4.071 2.404 1.00 96.88 76 GLN A C 1
ATOM 585 O O . GLN A 1 76 ? -13.920 3.313 2.429 1.00 96.88 76 GLN A O 1
ATOM 590 N N . GLU A 1 77 ? -14.750 5.342 2.031 1.00 97.88 77 GLU A N 1
ATOM 591 C CA . GLU A 1 77 ? -13.497 5.925 1.545 1.00 97.88 77 GLU A CA 1
ATOM 592 C C . GLU A 1 77 ? -12.386 5.880 2.606 1.00 97.88 77 GLU A C 1
ATOM 594 O O . GLU A 1 77 ? -11.226 5.621 2.290 1.00 97.88 77 GLU A O 1
ATOM 599 N N . LEU A 1 78 ? -12.740 6.052 3.886 1.00 96.81 78 LEU A N 1
ATOM 600 C CA . LEU A 1 78 ? -11.786 5.894 4.984 1.00 96.81 78 LEU A CA 1
ATOM 601 C C . LEU A 1 78 ? -11.411 4.424 5.186 1.00 96.81 78 LEU A C 1
ATOM 603 O O . LEU A 1 78 ? -10.240 4.130 5.403 1.00 96.81 78 LEU A O 1
ATOM 607 N N . LYS A 1 79 ? -12.378 3.503 5.092 1.00 97.25 79 LYS A N 1
ATOM 608 C CA . LYS A 1 79 ? -12.127 2.053 5.195 1.00 97.25 79 LYS A CA 1
ATOM 609 C C . LYS A 1 79 ? -11.148 1.589 4.118 1.00 97.25 79 LYS A C 1
ATOM 611 O O . LYS A 1 79 ? -10.104 1.028 4.446 1.00 97.25 79 LYS A O 1
ATOM 616 N N . THR A 1 80 ? -11.429 1.941 2.864 1.00 98.12 80 THR A N 1
ATOM 617 C CA . THR A 1 80 ? -10.580 1.647 1.705 1.00 98.12 80 THR A CA 1
ATOM 618 C C . THR A 1 80 ? -9.184 2.254 1.865 1.00 98.12 80 THR A C 1
ATOM 620 O O . THR A 1 80 ? -8.187 1.572 1.634 1.00 98.12 80 THR A O 1
ATOM 623 N N . PHE A 1 81 ? -9.079 3.501 2.343 1.00 97.19 81 PHE A N 1
ATOM 624 C CA . PHE A 1 81 ? -7.785 4.115 2.645 1.00 97.19 81 PHE A CA 1
ATOM 625 C C . PHE A 1 81 ? -6.989 3.341 3.705 1.00 97.19 81 PHE A C 1
ATOM 627 O O . PHE A 1 81 ? -5.820 3.039 3.477 1.00 97.19 81 PHE A O 1
ATOM 634 N N . TYR A 1 82 ? -7.592 2.984 4.842 1.00 96.62 82 TYR A N 1
ATOM 635 C CA . TYR A 1 82 ? -6.876 2.258 5.897 1.00 96.62 82 TYR A CA 1
ATOM 636 C C . TYR A 1 82 ? -6.473 0.843 5.473 1.00 96.62 82 TYR A C 1
ATOM 638 O O . TYR A 1 82 ? -5.366 0.418 5.804 1.00 96.62 82 TYR A O 1
ATOM 646 N N . ALA A 1 83 ? -7.315 0.138 4.713 1.00 97.88 83 ALA A N 1
ATOM 647 C CA . ALA A 1 83 ? -6.952 -1.146 4.117 1.00 97.88 83 ALA A CA 1
ATOM 648 C C . ALA A 1 83 ? -5.738 -1.003 3.184 1.00 97.88 83 ALA A C 1
ATOM 650 O O . ALA A 1 83 ? -4.770 -1.756 3.303 1.00 97.88 83 ALA A O 1
ATOM 651 N N . ALA A 1 84 ? -5.738 0.025 2.329 1.00 97.19 84 ALA A N 1
ATOM 652 C CA . ALA A 1 84 ? -4.617 0.305 1.442 1.00 97.19 84 ALA A CA 1
ATOM 653 C C . ALA A 1 84 ? -3.334 0.688 2.193 1.00 97.19 84 ALA A C 1
ATOM 655 O O . ALA A 1 84 ? -2.257 0.251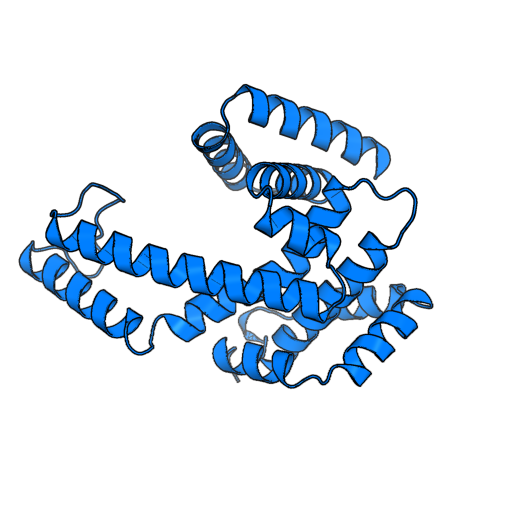 1.806 1.00 97.19 84 ALA A O 1
ATOM 656 N N . VAL A 1 85 ? -3.424 1.459 3.281 1.00 94.31 85 VAL A N 1
ATOM 657 C CA . VAL A 1 85 ? -2.265 1.769 4.138 1.00 94.31 85 VAL A CA 1
ATOM 658 C C . VAL A 1 85 ? -1.713 0.504 4.795 1.00 94.31 85 VAL A C 1
ATOM 660 O O . VAL A 1 85 ? -0.498 0.325 4.834 1.00 94.31 85 VAL A O 1
ATOM 663 N N . GLY A 1 86 ? -2.586 -0.379 5.288 1.00 94.31 86 GLY A N 1
ATOM 664 C CA . GLY A 1 86 ? -2.177 -1.624 5.936 1.00 94.31 86 GLY A CA 1
ATOM 665 C C . GLY A 1 86 ? -1.409 -2.563 5.008 1.00 94.31 86 GLY A C 1
ATOM 666 O O . GLY A 1 86 ? -0.388 -3.115 5.410 1.00 94.31 86 GLY A O 1
ATOM 667 N N . ALA A 1 87 ? -1.867 -2.715 3.764 1.00 96.19 87 ALA A N 1
ATOM 668 C CA . ALA A 1 87 ? -1.236 -3.608 2.793 1.00 96.19 87 ALA A CA 1
ATOM 669 C C . ALA A 1 87 ? -0.136 -2.934 1.946 1.00 96.19 87 ALA A C 1
ATOM 671 O O . ALA A 1 87 ? 0.770 -3.616 1.475 1.00 96.19 87 ALA A O 1
ATOM 672 N N . GLY A 1 88 ? -0.166 -1.610 1.766 1.00 91.00 88 GLY A N 1
ATOM 673 C CA . GLY A 1 88 ? 0.702 -0.898 0.819 1.00 91.00 88 GLY A CA 1
ATOM 674 C C . GLY A 1 88 ? 2.197 -0.982 1.136 1.00 91.00 88 GLY A C 1
ATOM 675 O O . GLY A 1 88 ? 3.009 -1.101 0.225 1.00 91.00 88 GLY A O 1
ATOM 676 N N . GLY A 1 89 ? 2.576 -1.004 2.418 1.00 87.75 89 GLY A N 1
ATOM 677 C CA . GLY A 1 89 ? 3.981 -1.200 2.802 1.00 87.75 89 GLY A CA 1
ATOM 678 C C . GLY A 1 89 ? 4.535 -2.569 2.383 1.00 87.75 89 GLY A C 1
ATOM 679 O O . GLY A 1 89 ? 5.715 -2.686 2.068 1.00 87.75 89 GLY A O 1
ATOM 680 N N . LEU A 1 90 ? 3.675 -3.592 2.320 1.00 93.62 90 LEU A N 1
ATOM 681 C CA . LEU A 1 90 ? 4.060 -4.947 1.913 1.00 93.62 90 LEU A CA 1
ATOM 682 C C . LEU A 1 90 ? 4.316 -5.046 0.421 1.00 93.62 90 LEU A C 1
ATOM 684 O O . LEU A 1 90 ? 5.180 -5.807 0.002 1.00 93.62 90 LEU A O 1
ATOM 688 N N . VAL A 1 91 ? 3.557 -4.283 -0.361 1.00 93.19 91 VAL A N 1
ATOM 689 C CA . VAL A 1 91 ? 3.723 -4.196 -1.810 1.00 93.19 91 VAL A CA 1
ATOM 690 C C . VAL A 1 91 ? 5.106 -3.649 -2.141 1.00 93.19 91 VAL A C 1
ATOM 692 O O . VAL A 1 91 ? 5.850 -4.294 -2.871 1.00 93.19 91 VAL A O 1
ATOM 695 N N . GLN A 1 92 ? 5.494 -2.541 -1.504 1.00 89.50 92 GLN A N 1
ATOM 696 C CA . GLN A 1 92 ? 6.829 -1.966 -1.674 1.00 89.50 92 GLN A CA 1
ATOM 697 C C . GLN A 1 92 ? 7.937 -2.937 -1.237 1.00 89.50 92 GLN A C 1
ATOM 699 O O . GLN A 1 92 ? 8.946 -3.081 -1.923 1.00 89.50 92 GLN A O 1
ATOM 704 N N . ASP A 1 93 ? 7.767 -3.626 -0.103 1.00 92.69 93 ASP A N 1
ATOM 705 C CA . ASP A 1 93 ? 8.752 -4.622 0.331 1.00 92.69 93 ASP A CA 1
ATOM 706 C C . ASP A 1 93 ? 8.837 -5.814 -0.640 1.00 92.69 93 ASP A C 1
ATOM 708 O O . ASP A 1 93 ? 9.914 -6.381 -0.816 1.00 92.69 93 ASP A O 1
ATOM 712 N N . ALA A 1 94 ? 7.725 -6.199 -1.273 1.00 93.19 94 ALA A N 1
ATOM 713 C CA . ALA A 1 94 ? 7.679 -7.301 -2.230 1.00 93.19 94 ALA A CA 1
ATOM 714 C C . ALA A 1 94 ? 8.331 -6.946 -3.563 1.00 93.19 94 ALA A C 1
ATOM 716 O O . ALA A 1 94 ? 9.054 -7.780 -4.104 1.00 93.19 94 ALA A O 1
ATOM 717 N N . GLU A 1 95 ? 8.129 -5.722 -4.048 1.00 91.00 95 GLU A N 1
ATOM 718 C CA . GLU A 1 95 ? 8.845 -5.172 -5.200 1.00 91.00 95 GLU A CA 1
ATOM 719 C C . GLU A 1 95 ? 10.359 -5.233 -4.956 1.00 91.00 95 GLU A C 1
ATOM 721 O O . GLU A 1 95 ? 11.077 -5.907 -5.694 1.00 91.00 95 GLU A O 1
ATOM 726 N N . LEU A 1 96 ? 10.831 -4.648 -3.848 1.00 90.06 96 LEU A N 1
ATOM 727 C CA . LEU A 1 96 ? 12.255 -4.632 -3.493 1.00 90.06 96 LEU A CA 1
ATOM 728 C C . LEU A 1 96 ? 12.835 -6.039 -3.290 1.00 90.06 96 LEU A C 1
ATOM 730 O O . LEU A 1 96 ? 13.978 -6.303 -3.652 1.00 90.06 96 LEU A O 1
ATOM 734 N N . ALA A 1 97 ? 12.067 -6.957 -2.699 1.00 90.31 97 ALA A N 1
ATOM 735 C CA . ALA A 1 97 ? 12.508 -8.335 -2.502 1.00 90.31 97 ALA A CA 1
ATOM 736 C C . ALA A 1 97 ? 12.584 -9.134 -3.815 1.00 90.31 97 ALA A C 1
ATOM 738 O O . ALA A 1 97 ? 13.350 -10.102 -3.893 1.00 90.31 97 ALA A O 1
ATOM 739 N N . ALA A 1 98 ? 11.779 -8.766 -4.815 1.00 88.38 98 ALA A N 1
ATOM 740 C CA . ALA A 1 98 ? 11.698 -9.447 -6.099 1.00 88.38 98 ALA A CA 1
ATOM 741 C C . ALA A 1 98 ? 12.649 -8.872 -7.156 1.00 88.38 98 ALA A C 1
ATOM 743 O O . ALA A 1 98 ? 13.087 -9.636 -8.015 1.00 88.38 98 ALA A O 1
ATOM 744 N N . ASP A 1 99 ? 12.978 -7.578 -7.089 1.00 80.81 99 ASP A N 1
ATOM 745 C CA . ASP A 1 99 ? 13.782 -6.867 -8.096 1.00 80.81 99 ASP A CA 1
ATOM 746 C C . ASP A 1 99 ? 15.099 -7.600 -8.423 1.00 80.81 99 ASP A C 1
ATOM 748 O O . ASP A 1 99 ? 15.406 -7.900 -9.578 1.00 80.81 99 ASP A O 1
ATOM 752 N N . ASP A 1 100 ? 15.803 -8.057 -7.386 1.00 76.50 100 ASP A N 1
ATOM 753 C CA . ASP A 1 100 ? 17.081 -8.766 -7.513 1.00 76.50 100 ASP A CA 1
ATOM 754 C C . ASP A 1 100 ? 16.948 -10.283 -7.774 1.00 76.50 100 ASP A C 1
ATOM 756 O O . ASP A 1 100 ? 17.905 -11.046 -7.581 1.00 76.50 100 ASP A O 1
ATOM 760 N N . LYS A 1 101 ? 15.769 -10.778 -8.176 1.00 83.06 101 LYS A N 1
ATOM 761 C CA . LYS A 1 101 ? 15.508 -12.219 -8.342 1.00 83.06 101 LYS A CA 1
ATOM 762 C C . LYS A 1 101 ? 15.171 -12.617 -9.774 1.00 83.06 101 LYS A C 1
ATOM 764 O O . LYS A 1 101 ? 14.377 -11.987 -10.470 1.00 83.06 101 LYS A O 1
ATOM 769 N N . ASP A 1 102 ? 15.748 -13.752 -10.172 1.00 85.81 102 ASP A N 1
ATOM 770 C CA . ASP A 1 102 ? 15.404 -14.547 -11.351 1.00 85.81 102 ASP A CA 1
ATOM 771 C C . ASP A 1 102 ? 15.150 -13.721 -12.623 1.00 85.81 102 ASP A C 1
ATOM 773 O O . ASP A 1 102 ? 16.075 -13.236 -13.278 1.00 85.81 102 ASP A O 1
ATOM 777 N N . THR A 1 103 ? 13.876 -13.596 -12.994 1.00 88.62 103 THR A N 1
ATOM 778 C CA . THR A 1 103 ? 13.445 -12.978 -14.246 1.00 88.62 103 THR A CA 1
ATOM 779 C C . THR A 1 103 ? 13.611 -11.464 -14.209 1.00 88.62 103 THR A C 1
ATOM 781 O O . THR A 1 103 ? 14.040 -10.902 -15.211 1.00 88.62 103 THR A O 1
ATOM 784 N N . LEU A 1 104 ? 13.338 -10.810 -13.076 1.00 90.88 104 LEU A N 1
ATOM 785 C CA . LEU A 1 104 ? 13.471 -9.356 -12.941 1.00 90.88 104 LEU A CA 1
ATOM 786 C C . LEU A 1 104 ? 14.941 -8.937 -12.988 1.00 90.88 104 LEU A C 1
ATOM 788 O O . LEU A 1 104 ? 15.290 -8.056 -13.772 1.00 90.88 104 LEU A O 1
ATOM 792 N N . ALA A 1 105 ? 15.816 -9.669 -12.294 1.00 90.06 105 ALA A N 1
ATOM 793 C CA . ALA A 1 105 ? 17.260 -9.457 -12.370 1.00 90.06 105 ALA A CA 1
ATOM 794 C C . ALA A 1 105 ? 17.791 -9.616 -13.807 1.00 90.06 105 ALA A C 1
ATOM 796 O O . ALA A 1 105 ? 18.603 -8.813 -14.272 1.00 90.06 105 ALA A O 1
ATOM 797 N N . ARG A 1 106 ? 17.306 -10.627 -14.547 1.00 94.25 106 ARG A N 1
ATOM 798 C CA . ARG A 1 106 ? 17.658 -10.825 -15.963 1.00 94.25 106 ARG A CA 1
ATOM 799 C C . ARG A 1 106 ? 17.193 -9.652 -16.831 1.00 94.25 106 ARG A C 1
ATOM 801 O O . ARG A 1 106 ? 17.998 -9.111 -17.584 1.00 94.25 106 ARG A O 1
ATOM 808 N N . LEU A 1 107 ? 15.923 -9.257 -16.724 1.00 93.56 107 LEU A N 1
ATOM 809 C CA . LEU A 1 107 ? 15.359 -8.136 -17.485 1.00 93.56 107 LEU A CA 1
ATOM 810 C C . LEU A 1 107 ? 16.096 -6.824 -17.171 1.00 93.56 107 LEU A C 1
ATOM 812 O O . LEU A 1 107 ? 16.449 -6.085 -18.086 1.00 93.56 107 LEU A O 1
ATOM 816 N N . SER A 1 108 ? 16.405 -6.568 -15.898 1.00 91.31 108 SER A N 1
ATOM 817 C CA . SER A 1 108 ? 17.178 -5.405 -15.446 1.00 91.31 108 SER A CA 1
ATOM 818 C C . SER A 1 108 ? 18.601 -5.383 -16.022 1.00 91.31 108 SER A C 1
ATOM 820 O O . SER A 1 108 ? 19.074 -4.348 -16.509 1.00 91.31 108 SER A O 1
ATOM 822 N N . ALA A 1 109 ? 19.273 -6.539 -16.069 1.00 92.44 109 ALA A N 1
ATOM 823 C CA . ALA A 1 109 ? 20.590 -6.668 -16.690 1.00 92.44 109 ALA A CA 1
ATOM 824 C C . ALA A 1 109 ? 20.549 -6.420 -18.210 1.00 92.44 109 ALA A C 1
ATOM 826 O O . ALA A 1 109 ? 21.420 -5.729 -18.744 1.00 92.44 109 ALA A O 1
ATOM 827 N N . GLU A 1 110 ? 19.532 -6.936 -18.906 1.00 94.81 110 GLU A N 1
ATOM 828 C CA . GLU A 1 110 ? 19.327 -6.706 -20.342 1.00 94.81 110 GLU A CA 1
ATOM 829 C C . GLU A 1 110 ? 19.023 -5.228 -20.642 1.00 94.81 110 GLU A C 1
ATOM 831 O O . GLU A 1 110 ? 19.647 -4.638 -21.527 1.00 94.81 110 GLU A O 1
ATOM 836 N N . MET A 1 111 ? 18.161 -4.589 -19.846 1.00 93.19 111 MET A N 1
ATOM 837 C CA . MET A 1 111 ? 17.882 -3.151 -19.931 1.00 93.19 111 MET A CA 1
ATOM 838 C C . MET A 1 111 ? 19.145 -2.307 -19.708 1.00 93.19 111 MET A C 1
ATOM 840 O O . MET A 1 111 ? 19.415 -1.374 -20.465 1.00 93.19 111 MET A O 1
ATOM 844 N N . THR A 1 112 ? 19.966 -2.661 -18.716 1.00 91.75 112 THR A N 1
ATOM 845 C CA . THR A 1 112 ? 21.260 -2.004 -18.463 1.00 91.75 112 THR A CA 1
ATOM 846 C C . THR A 1 112 ? 22.228 -2.171 -19.639 1.00 91.75 112 THR A C 1
ATOM 848 O O . THR A 1 112 ? 22.933 -1.229 -20.005 1.00 91.75 112 THR A O 1
ATOM 851 N N . ALA A 1 113 ? 22.258 -3.345 -20.275 1.00 93.94 113 ALA A N 1
ATOM 852 C CA . ALA A 1 113 ? 23.085 -3.574 -21.457 1.00 93.94 113 ALA A CA 1
ATOM 853 C C . ALA A 1 113 ? 22.651 -2.695 -22.644 1.00 93.94 113 ALA A C 1
ATOM 855 O O . ALA A 1 113 ? 23.512 -2.171 -23.354 1.00 93.94 113 ALA A O 1
ATOM 856 N N . ILE A 1 114 ? 21.343 -2.483 -22.827 1.00 94.06 114 ILE A N 1
ATOM 857 C CA . ILE A 1 114 ? 20.815 -1.579 -23.858 1.00 94.06 114 ILE A CA 1
ATOM 858 C C . ILE A 1 114 ? 21.178 -0.123 -23.551 1.00 94.06 114 ILE A C 1
ATOM 860 O O . ILE A 1 114 ? 21.693 0.557 -24.433 1.00 94.06 114 ILE A O 1
ATOM 864 N N . ARG A 1 115 ? 21.016 0.344 -22.306 1.00 93.44 115 ARG A N 1
ATOM 865 C CA . ARG A 1 115 ? 21.435 1.705 -21.905 1.00 93.44 115 ARG A CA 1
ATOM 866 C C . ARG A 1 115 ? 22.899 1.973 -22.257 1.00 93.44 115 ARG A C 1
ATOM 868 O O . ARG A 1 115 ? 23.210 2.967 -22.906 1.00 93.44 115 ARG A O 1
ATOM 875 N N . ARG A 1 116 ? 23.787 1.026 -21.932 1.00 92.44 116 ARG A N 1
ATOM 876 C CA . ARG A 1 116 ? 25.215 1.111 -22.283 1.00 92.44 116 ARG A CA 1
ATOM 877 C C . ARG A 1 116 ? 25.462 1.093 -23.789 1.00 92.44 116 ARG A C 1
ATOM 879 O O . ARG A 1 116 ? 26.342 1.808 -24.260 1.00 92.44 116 ARG A O 1
ATOM 886 N N . ARG A 1 117 ? 24.710 0.287 -24.547 1.00 95.50 117 ARG A N 1
ATOM 887 C CA . ARG A 1 117 ? 24.794 0.237 -26.017 1.00 95.50 117 ARG A CA 1
ATOM 888 C C . ARG A 1 117 ? 24.449 1.587 -26.645 1.00 95.50 117 ARG A C 1
ATOM 890 O O . ARG A 1 117 ? 25.122 1.990 -27.587 1.00 95.50 117 ARG A O 1
ATOM 897 N N . GLU A 1 118 ? 23.436 2.266 -26.116 1.00 94.31 118 GLU A N 1
ATOM 898 C CA . GLU A 1 118 ? 22.994 3.585 -26.589 1.00 94.31 118 GLU A CA 1
ATOM 899 C C . GLU A 1 118 ? 23.820 4.751 -26.010 1.00 94.31 118 GLU A C 1
ATOM 901 O O . GLU A 1 118 ? 23.601 5.905 -26.370 1.00 94.31 118 GLU A O 1
ATOM 906 N N . GLY A 1 119 ? 24.802 4.462 -25.149 1.00 92.69 119 GLY A N 1
ATOM 907 C CA . GLY A 1 119 ? 25.747 5.449 -24.628 1.00 92.69 119 GLY A CA 1
ATOM 908 C C . GLY A 1 119 ? 25.249 6.269 -23.438 1.00 92.69 119 GLY A C 1
ATOM 909 O O . GLY A 1 119 ? 25.858 7.297 -23.153 1.00 92.69 119 GLY A O 1
ATOM 910 N N . LEU A 1 120 ? 24.192 5.826 -22.747 1.00 92.00 120 LEU A N 1
ATOM 911 C CA . LEU A 1 120 ? 23.751 6.455 -21.499 1.00 92.00 120 LEU A CA 1
ATOM 912 C C . LEU A 1 120 ? 24.787 6.221 -20.395 1.00 92.00 120 LEU A C 1
ATOM 914 O O . LEU A 1 120 ? 25.341 5.121 -20.269 1.00 92.00 120 LEU A O 1
ATOM 918 N N . ALA A 1 121 ? 25.020 7.249 -19.583 1.00 86.56 121 ALA A N 1
ATOM 919 C CA . ALA A 1 121 ? 25.759 7.105 -18.334 1.00 86.56 121 ALA A CA 1
ATOM 920 C C . ALA A 1 121 ? 24.971 6.257 -17.314 1.00 86.56 121 ALA A C 1
ATOM 922 O O . ALA A 1 121 ? 23.760 6.080 -17.433 1.00 86.56 121 ALA A O 1
ATOM 923 N N . ASP A 1 122 ? 25.653 5.725 -16.294 1.00 79.25 122 ASP A N 1
ATOM 924 C CA . ASP A 1 122 ? 25.018 4.866 -15.279 1.00 79.25 122 ASP A CA 1
ATOM 925 C C . ASP A 1 122 ? 23.944 5.612 -14.446 1.00 79.25 122 ASP A C 1
ATOM 927 O O . ASP A 1 122 ? 23.098 4.971 -13.824 1.00 79.25 122 ASP A O 1
ATOM 931 N N . ASP A 1 123 ? 23.966 6.949 -14.430 1.00 84.25 123 ASP A N 1
ATOM 932 C CA . ASP A 1 123 ? 22.983 7.831 -13.787 1.00 84.25 123 ASP A CA 1
ATOM 933 C C . ASP A 1 123 ? 21.945 8.422 -14.759 1.00 84.25 123 ASP A C 1
ATOM 935 O O . ASP A 1 123 ? 21.001 9.088 -14.326 1.00 84.25 123 ASP A O 1
ATOM 939 N N . GLU A 1 124 ? 22.080 8.157 -16.059 1.00 84.94 124 GLU A N 1
ATOM 940 C CA . GLU A 1 124 ? 21.120 8.571 -17.075 1.00 84.94 124 GLU A CA 1
ATOM 941 C C . GLU A 1 124 ? 20.063 7.488 -17.309 1.00 84.94 124 GLU A C 1
ATOM 943 O O . GLU A 1 124 ? 20.332 6.285 -17.367 1.00 84.94 124 GLU A O 1
ATOM 948 N N . PHE A 1 125 ? 18.821 7.926 -17.487 1.00 84.69 125 PHE A N 1
ATOM 949 C CA . PHE A 1 125 ? 17.693 7.055 -17.780 1.00 84.69 125 PHE A CA 1
ATOM 950 C C . PHE A 1 125 ? 16.776 7.711 -18.809 1.00 84.69 125 PHE A C 1
ATOM 952 O O . PHE A 1 125 ? 16.604 8.929 -18.826 1.00 84.69 125 PHE A O 1
ATOM 959 N N . TRP A 1 126 ? 16.165 6.888 -19.657 1.00 88.06 126 TRP A N 1
ATOM 960 C CA . TRP A 1 126 ? 15.042 7.318 -20.484 1.00 88.06 126 TRP A CA 1
ATOM 961 C C . TRP A 1 126 ? 13.801 7.481 -19.618 1.00 88.06 126 TRP A C 1
ATOM 963 O O . TRP A 1 126 ? 13.551 6.648 -18.740 1.00 88.06 126 TRP A O 1
ATOM 973 N N . MET A 1 127 ? 12.996 8.516 -19.873 1.00 82.06 127 MET A N 1
ATOM 974 C CA . MET A 1 127 ? 11.632 8.499 -19.358 1.00 82.06 127 MET A CA 1
ATOM 975 C C . MET A 1 127 ? 10.817 7.435 -20.104 1.00 82.06 127 MET A C 1
ATOM 977 O O . MET A 1 127 ? 11.182 6.982 -21.193 1.00 82.06 127 MET A O 1
ATOM 981 N N . ARG A 1 128 ? 9.687 7.032 -19.517 1.00 79.06 128 ARG A N 1
ATOM 982 C CA . ARG A 1 128 ? 8.776 6.063 -20.136 1.00 79.06 128 ARG A CA 1
ATOM 983 C C . ARG A 1 128 ? 8.403 6.516 -21.553 1.00 79.06 128 ARG A C 1
ATOM 985 O O . ARG A 1 128 ? 7.818 7.587 -21.716 1.00 79.06 128 ARG A O 1
ATOM 992 N N . GLY A 1 129 ? 8.667 5.662 -22.540 1.00 83.12 129 GLY A N 1
ATOM 993 C CA . GLY A 1 129 ? 8.368 5.929 -23.953 1.00 83.12 129 GLY A CA 1
ATOM 994 C C . GLY A 1 129 ? 9.448 6.711 -24.714 1.00 83.12 129 GLY A C 1
ATOM 995 O O . GLY A 1 129 ? 9.198 7.158 -25.831 1.00 83.12 129 GLY A O 1
ATOM 996 N N . GLU A 1 130 ? 10.612 6.949 -24.102 1.00 89.50 130 GLU A N 1
ATOM 997 C CA . GLU A 1 130 ? 11.747 7.637 -24.739 1.00 89.50 130 GLU A CA 1
ATOM 998 C C . GLU A 1 130 ? 12.911 6.691 -25.078 1.00 89.50 130 GLU A C 1
ATOM 1000 O O . GLU A 1 130 ? 13.905 7.117 -25.671 1.00 89.50 130 GLU A O 1
ATOM 1005 N N . GLY A 1 131 ? 12.810 5.418 -24.687 1.00 90.88 131 GLY A N 1
ATOM 1006 C CA . GLY A 1 131 ? 13.833 4.409 -24.938 1.00 90.88 131 GLY A CA 1
ATOM 1007 C C . GLY A 1 131 ? 13.755 3.814 -26.348 1.00 90.88 131 GLY A C 1
ATOM 1008 O O . GLY A 1 131 ? 12.759 3.972 -27.054 1.00 90.88 131 GLY A O 1
ATOM 1009 N N . PRO A 1 132 ? 14.796 3.092 -26.796 1.00 95.62 132 PRO A N 1
ATOM 1010 C CA . PRO A 1 132 ? 14.710 2.320 -28.028 1.00 95.62 132 PRO A CA 1
ATOM 1011 C C . PRO A 1 132 ? 13.662 1.191 -27.897 1.00 95.62 132 PRO A C 1
ATOM 1013 O O . PRO A 1 132 ? 13.430 0.693 -26.792 1.00 95.62 132 PRO A O 1
ATOM 1016 N N . PRO A 1 133 ? 13.060 0.717 -29.007 1.00 95.50 133 PRO A N 1
ATOM 1017 C CA . PRO A 1 133 ? 11.943 -0.236 -28.956 1.00 95.50 133 PRO A CA 1
ATOM 1018 C C . PRO A 1 133 ? 12.224 -1.549 -28.209 1.00 95.50 133 PRO A C 1
ATOM 1020 O O . PRO A 1 133 ? 11.313 -2.155 -27.649 1.00 95.50 133 PRO A O 1
ATOM 1023 N N . ASP A 1 134 ? 13.472 -2.020 -28.211 1.00 95.31 134 ASP A N 1
ATOM 1024 C CA . ASP A 1 134 ? 13.871 -3.225 -27.483 1.00 95.31 134 ASP A CA 1
ATOM 1025 C C . ASP A 1 134 ? 13.984 -2.990 -25.972 1.00 95.31 134 ASP A C 1
ATOM 1027 O O . ASP A 1 134 ? 13.627 -3.873 -25.196 1.00 95.31 134 ASP A O 1
ATOM 1031 N N . PHE A 1 135 ? 14.398 -1.794 -25.547 1.00 95.00 135 PHE A N 1
ATOM 1032 C CA . PHE A 1 135 ? 14.328 -1.384 -24.146 1.00 95.00 135 PHE A CA 1
ATOM 1033 C C . PHE A 1 135 ? 12.875 -1.276 -23.679 1.00 95.00 135 PHE A C 1
ATOM 1035 O O . PHE A 1 135 ? 12.530 -1.841 -22.647 1.00 95.00 135 PHE A O 1
ATOM 1042 N N . GLU A 1 136 ? 12.013 -0.610 -24.452 1.00 94.69 136 GLU A N 1
ATOM 1043 C CA . GLU A 1 136 ? 10.598 -0.428 -24.096 1.00 94.69 136 GLU A CA 1
ATOM 1044 C C . GLU A 1 136 ? 9.860 -1.765 -23.952 1.00 94.69 136 GLU A C 1
ATOM 1046 O O . GLU A 1 136 ? 9.030 -1.933 -23.058 1.00 94.69 136 GLU A O 1
ATOM 1051 N N . ALA A 1 137 ? 10.182 -2.746 -24.801 1.00 94.44 137 ALA A N 1
ATOM 1052 C CA . ALA A 1 137 ? 9.622 -4.089 -24.696 1.00 94.44 137 ALA A CA 1
ATOM 1053 C C . ALA A 1 137 ? 10.004 -4.774 -23.371 1.00 94.44 137 ALA A C 1
ATOM 1055 O O . ALA A 1 137 ? 9.146 -5.395 -22.736 1.00 94.44 137 ALA A O 1
ATOM 1056 N N . LEU A 1 138 ? 11.263 -4.636 -22.939 1.00 94.62 138 LEU A N 1
ATOM 1057 C CA . LEU A 1 138 ? 11.738 -5.175 -21.662 1.00 94.62 138 LEU A CA 1
ATOM 1058 C C . LEU A 1 138 ? 11.160 -4.413 -20.469 1.00 94.62 138 LEU A C 1
ATOM 1060 O O . LEU A 1 138 ? 10.738 -5.048 -19.508 1.00 94.62 138 LEU A O 1
ATOM 1064 N N . GLU A 1 139 ? 11.089 -3.082 -20.535 1.00 93.44 139 GLU A N 1
ATOM 1065 C CA . GLU A 1 139 ? 10.486 -2.246 -19.492 1.00 93.44 139 GLU A CA 1
ATOM 1066 C C . GLU A 1 139 ? 9.005 -2.604 -19.298 1.00 93.44 139 GLU A C 1
ATOM 1068 O O . GLU A 1 139 ? 8.539 -2.766 -18.170 1.00 93.44 139 GLU A O 1
ATOM 1073 N N . ALA A 1 140 ? 8.265 -2.816 -20.390 1.00 93.00 140 ALA A N 1
ATOM 1074 C CA . ALA A 1 140 ? 6.873 -3.250 -20.336 1.00 93.00 140 ALA A CA 1
ATOM 1075 C C . ALA A 1 140 ? 6.715 -4.680 -19.784 1.00 93.00 140 ALA A C 1
ATOM 1077 O O . ALA A 1 140 ? 5.732 -4.982 -19.105 1.00 93.00 140 ALA A O 1
ATOM 1078 N N . GLU A 1 141 ? 7.644 -5.596 -20.072 1.00 94.69 141 GLU A N 1
ATOM 1079 C CA . GLU A 1 141 ? 7.646 -6.929 -19.459 1.00 94.69 141 GLU A CA 1
ATOM 1080 C C . GLU A 1 141 ? 7.955 -6.862 -17.962 1.00 94.69 141 GLU A C 1
ATOM 1082 O O . GLU A 1 141 ? 7.212 -7.435 -17.166 1.00 94.69 141 GLU A O 1
ATOM 1087 N N . TYR A 1 142 ? 8.990 -6.113 -17.587 1.00 93.31 142 TYR A N 1
ATOM 1088 C CA . TYR A 1 142 ? 9.387 -5.879 -16.204 1.00 93.31 142 TYR A CA 1
ATOM 1089 C C . TYR A 1 142 ? 8.222 -5.280 -15.402 1.00 93.31 142 TYR A C 1
ATOM 1091 O O . TYR A 1 142 ? 7.815 -5.847 -14.388 1.00 93.31 142 TYR A O 1
ATOM 1099 N N . GLY A 1 143 ? 7.605 -4.208 -15.912 1.00 92.19 143 GLY A N 1
ATOM 1100 C CA . GLY A 1 143 ? 6.471 -3.542 -15.273 1.00 92.19 143 GLY A CA 1
ATOM 1101 C C . GLY A 1 143 ? 5.273 -4.468 -15.056 1.00 92.19 143 GLY A C 1
ATOM 1102 O O . GLY A 1 143 ? 4.701 -4.469 -13.972 1.00 92.19 143 GLY A O 1
ATOM 1103 N N . ARG A 1 144 ? 4.937 -5.329 -16.029 1.00 94.12 144 ARG A N 1
ATOM 1104 C CA . ARG A 1 144 ? 3.851 -6.319 -15.871 1.00 94.12 144 ARG A CA 1
ATOM 1105 C C . ARG A 1 144 ? 4.141 -7.362 -14.793 1.00 94.12 144 ARG A C 1
ATOM 1107 O O . ARG A 1 144 ? 3.212 -7.854 -14.155 1.00 94.12 144 ARG A O 1
ATOM 1114 N N . ILE A 1 145 ? 5.404 -7.760 -14.622 1.00 94.12 145 ILE A N 1
ATOM 1115 C CA . ILE A 1 145 ? 5.786 -8.715 -13.574 1.00 94.12 145 ILE A CA 1
ATOM 1116 C C . ILE A 1 145 ? 5.674 -8.049 -12.203 1.00 94.12 145 ILE A C 1
ATOM 1118 O O . ILE A 1 145 ? 5.085 -8.655 -11.308 1.00 94.12 145 ILE A O 1
ATOM 1122 N N . ILE A 1 146 ? 6.183 -6.821 -12.058 1.00 93.25 146 ILE A N 1
ATOM 1123 C CA . ILE A 1 146 ? 6.048 -6.043 -10.822 1.00 93.25 146 ILE A CA 1
ATOM 1124 C C . ILE A 1 146 ? 4.575 -5.843 -10.480 1.00 93.25 146 ILE A C 1
ATOM 1126 O O . ILE A 1 146 ? 4.157 -6.305 -9.426 1.00 93.25 146 ILE A O 1
ATOM 1130 N N . GLU A 1 147 ? 3.764 -5.305 -11.394 1.00 92.50 147 GLU A N 1
ATOM 1131 C CA . GLU A 1 147 ? 2.325 -5.088 -11.181 1.00 92.50 147 GLU A CA 1
ATOM 1132 C C . GLU A 1 147 ? 1.627 -6.367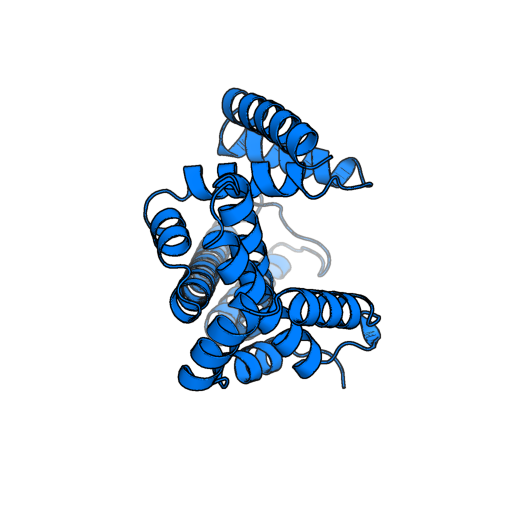 -10.691 1.00 92.50 147 GLU A C 1
ATOM 1134 O O . GLU A 1 147 ? 0.885 -6.355 -9.712 1.00 92.50 147 GLU A O 1
ATOM 1139 N N . LYS A 1 148 ? 1.942 -7.524 -11.284 1.00 94.56 148 LYS A N 1
ATOM 1140 C CA . LYS A 1 148 ? 1.382 -8.804 -10.838 1.00 94.56 148 LYS A CA 1
ATOM 1141 C C . LYS A 1 148 ? 1.820 -9.200 -9.423 1.00 94.56 148 LYS A C 1
ATOM 1143 O O . LYS A 1 148 ? 1.024 -9.792 -8.688 1.00 94.56 148 LYS A O 1
ATOM 1148 N N . ILE A 1 149 ? 3.073 -8.943 -9.048 1.00 94.19 149 ILE A N 1
ATOM 1149 C CA . ILE A 1 149 ? 3.578 -9.184 -7.687 1.00 94.19 149 ILE A CA 1
ATOM 1150 C C . ILE A 1 149 ? 2.847 -8.271 -6.706 1.00 94.19 149 ILE A C 1
ATOM 1152 O O . ILE A 1 149 ? 2.349 -8.761 -5.689 1.00 94.19 149 ILE A O 1
ATOM 1156 N N . GLU A 1 150 ? 2.733 -6.986 -7.041 1.00 93.31 150 GLU A N 1
ATOM 1157 C CA . GLU A 1 150 ? 2.038 -5.990 -6.234 1.00 93.31 150 GLU A CA 1
ATOM 1158 C C . GLU A 1 150 ? 0.589 -6.407 -5.979 1.00 93.31 150 GLU A C 1
ATOM 1160 O O . GLU A 1 150 ? 0.184 -6.547 -4.824 1.00 93.31 150 GLU A O 1
ATOM 1165 N N . GLU A 1 151 ? -0.166 -6.705 -7.039 1.00 95.38 151 GLU A N 1
ATOM 1166 C CA . GLU A 1 151 ? -1.562 -7.133 -6.944 1.00 95.38 151 GLU A CA 1
ATOM 1167 C C . GLU A 1 151 ? -1.714 -8.409 -6.112 1.00 95.38 151 GLU A C 1
ATOM 1169 O O . GLU A 1 151 ? -2.587 -8.493 -5.244 1.00 95.38 151 GLU A O 1
ATOM 1174 N N . THR A 1 152 ? -0.839 -9.396 -6.336 1.00 96.50 152 THR A N 1
ATOM 1175 C CA . THR A 1 152 ? -0.888 -10.678 -5.621 1.00 96.50 152 THR A CA 1
ATOM 1176 C C . THR A 1 152 ? -0.662 -10.481 -4.126 1.00 96.50 152 THR A C 1
ATOM 1178 O O . THR A 1 152 ? -1.430 -10.996 -3.313 1.00 96.50 152 THR A O 1
ATOM 1181 N N . VAL A 1 153 ? 0.382 -9.740 -3.749 1.00 97.19 153 VAL A N 1
ATOM 1182 C CA . VAL A 1 153 ? 0.732 -9.497 -2.343 1.00 97.19 153 VAL A CA 1
ATOM 1183 C C . VAL A 1 153 ? -0.326 -8.637 -1.666 1.00 97.19 153 VAL A C 1
ATOM 1185 O O . VAL A 1 153 ? -0.728 -8.945 -0.542 1.00 97.19 153 VAL A O 1
ATOM 1188 N N . PHE A 1 154 ? -0.815 -7.606 -2.356 1.00 97.88 154 PHE A N 1
ATOM 1189 C CA . PHE A 1 154 ? -1.841 -6.711 -1.844 1.00 97.88 154 PHE A CA 1
ATOM 1190 C C . PHE A 1 154 ? -3.135 -7.465 -1.524 1.00 97.88 154 PHE A C 1
ATOM 1192 O O . PHE A 1 154 ? -3.597 -7.448 -0.381 1.00 97.88 154 PHE A O 1
ATOM 1199 N N . VAL A 1 155 ? -3.685 -8.195 -2.501 1.00 98.25 155 VAL A N 1
ATOM 1200 C CA . VAL A 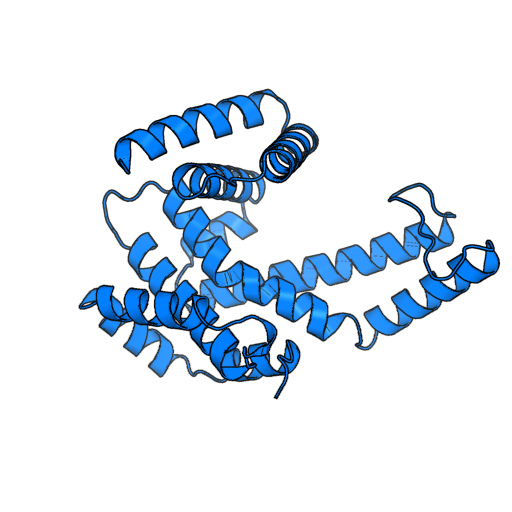1 155 ? -4.914 -8.981 -2.319 1.00 98.25 155 VAL A CA 1
ATOM 1201 C C . VAL A 1 155 ? -4.708 -10.062 -1.265 1.00 98.25 155 VAL A C 1
ATOM 1203 O O . VAL A 1 155 ? -5.535 -10.200 -0.362 1.00 98.25 155 VAL A O 1
ATOM 1206 N N . PHE A 1 156 ? -3.597 -10.803 -1.321 1.00 98.00 156 PHE A N 1
ATOM 1207 C CA . PHE A 1 156 ? -3.310 -11.851 -0.342 1.00 98.00 156 PHE A CA 1
ATOM 1208 C C . PHE A 1 156 ? -3.279 -11.307 1.091 1.00 98.00 156 PHE A C 1
ATOM 1210 O O . PHE A 1 156 ? -3.875 -11.907 1.989 1.00 98.00 156 PHE A O 1
ATOM 1217 N N . ALA A 1 157 ? -2.629 -10.161 1.314 1.00 98.12 157 ALA A N 1
ATOM 1218 C CA . ALA A 1 157 ? -2.569 -9.527 2.625 1.00 98.12 157 ALA A CA 1
ATOM 1219 C C . ALA A 1 157 ? -3.957 -9.106 3.123 1.00 98.12 157 ALA A C 1
ATOM 1221 O O . ALA A 1 157 ? -4.295 -9.391 4.271 1.00 98.12 157 ALA A O 1
ATOM 1222 N N . LEU A 1 158 ? -4.785 -8.490 2.272 1.00 98.56 158 LEU A N 1
ATOM 1223 C CA . LEU A 1 158 ? -6.148 -8.108 2.650 1.00 98.56 158 LEU A CA 1
ATOM 1224 C C . LEU A 1 158 ? -6.996 -9.330 3.034 1.00 98.56 158 LEU A C 1
ATOM 1226 O O . LEU A 1 158 ? -7.589 -9.357 4.114 1.00 98.56 158 LEU A O 1
ATOM 1230 N N . ARG A 1 159 ? -6.991 -10.379 2.203 1.00 98.56 159 ARG A N 1
ATOM 1231 C CA . ARG A 1 159 ? -7.729 -11.628 2.466 1.00 98.56 159 ARG A CA 1
ATOM 1232 C C . ARG A 1 159 ? -7.279 -12.299 3.761 1.00 98.56 159 ARG A C 1
ATOM 1234 O O . ARG A 1 159 ? -8.106 -12.740 4.550 1.00 98.56 159 ARG A O 1
ATOM 1241 N N . ARG A 1 160 ? -5.968 -12.330 4.026 1.00 98.12 160 ARG A N 1
ATOM 1242 C CA . ARG A 1 160 ? -5.397 -12.931 5.244 1.00 98.12 160 ARG A CA 1
ATOM 1243 C C . ARG A 1 160 ? -5.907 -12.282 6.540 1.00 98.12 160 ARG A C 1
ATOM 1245 O O . ARG A 1 160 ? -5.930 -12.942 7.575 1.00 98.12 160 ARG A O 1
ATOM 1252 N N . TYR A 1 161 ? -6.311 -11.013 6.485 1.00 98.56 161 TYR A N 1
ATOM 1253 C CA . TYR A 1 161 ? -6.830 -10.252 7.627 1.00 98.56 161 TYR A CA 1
ATOM 1254 C C . TYR A 1 161 ? -8.350 -10.021 7.552 1.00 98.56 161 TYR A C 1
ATOM 1256 O O . TYR A 1 161 ? -8.862 -9.138 8.240 1.00 98.56 161 TYR A O 1
ATOM 1264 N N . HIS A 1 162 ? -9.074 -10.804 6.741 1.00 98.50 162 HIS A N 1
ATOM 1265 C CA . HIS A 1 162 ? -10.534 -10.715 6.563 1.00 98.50 162 HIS A CA 1
ATOM 1266 C C . HIS A 1 162 ? -11.020 -9.335 6.079 1.00 98.50 162 HIS A C 1
ATOM 1268 O O . HIS A 1 162 ? -12.131 -8.902 6.391 1.00 98.50 162 HIS A O 1
ATOM 1274 N N . LEU A 1 163 ? -10.189 -8.627 5.306 1.00 98.50 163 LEU A N 1
ATOM 1275 C CA . LEU A 1 163 ? -10.541 -7.396 4.579 1.00 98.50 163 LEU A CA 1
ATOM 1276 C C . LEU A 1 163 ? -11.092 -7.745 3.184 1.00 98.50 163 LEU A C 1
ATOM 1278 O O . LEU A 1 163 ? -10.652 -7.228 2.156 1.00 98.50 163 LEU A O 1
ATOM 1282 N N . ASP A 1 164 ? -12.025 -8.697 3.148 1.00 98.38 164 ASP A N 1
ATOM 1283 C CA . ASP A 1 164 ? -12.521 -9.315 1.917 1.00 98.38 164 ASP A CA 1
ATOM 1284 C C . ASP A 1 164 ? -13.266 -8.347 1.003 1.00 98.38 164 ASP A C 1
ATOM 1286 O O . ASP A 1 164 ? -13.152 -8.452 -0.216 1.00 98.38 164 ASP A O 1
ATOM 1290 N N . ALA A 1 165 ? -14.015 -7.404 1.575 1.00 98.00 165 ALA A N 1
ATOM 1291 C CA . ALA A 1 165 ? -14.770 -6.424 0.803 1.00 98.00 165 ALA A CA 1
ATOM 1292 C C . ALA A 1 165 ? -13.834 -5.461 0.060 1.00 98.00 165 ALA A C 1
ATOM 1294 O O . ALA A 1 165 ? -14.063 -5.143 -1.105 1.00 98.00 165 ALA A O 1
ATOM 1295 N N . GLU A 1 166 ? -12.761 -5.025 0.716 1.00 98.25 166 GLU A N 1
ATOM 1296 C CA . GLU A 1 166 ? -11.744 -4.161 0.127 1.00 98.25 166 GLU A CA 1
ATOM 1297 C C . GLU A 1 166 ? -10.906 -4.915 -0.912 1.00 98.25 166 GLU A C 1
ATOM 1299 O O . GLU A 1 166 ? -10.597 -4.350 -1.960 1.00 98.25 166 GLU A O 1
ATOM 1304 N N . ALA A 1 167 ? -10.604 -6.196 -0.675 1.00 98.44 167 ALA A N 1
ATOM 1305 C CA . ALA A 1 167 ? -9.969 -7.057 -1.669 1.00 98.44 167 ALA A CA 1
ATOM 1306 C C . ALA A 1 167 ? -10.870 -7.279 -2.900 1.00 98.44 167 ALA A C 1
ATOM 1308 O O . ALA A 1 167 ? -10.417 -7.104 -4.027 1.00 98.44 167 ALA A O 1
ATOM 1309 N N . ASP A 1 168 ? -12.159 -7.578 -2.703 1.00 98.50 168 ASP A N 1
ATOM 1310 C CA . ASP A 1 168 ? -13.135 -7.714 -3.792 1.00 98.50 168 ASP A CA 1
ATOM 1311 C C . ASP A 1 168 ? -13.275 -6.412 -4.592 1.00 98.50 168 ASP A C 1
ATOM 1313 O O . ASP A 1 168 ? -13.363 -6.450 -5.819 1.00 98.50 168 ASP A O 1
ATOM 1317 N N . LEU A 1 169 ? -13.304 -5.259 -3.912 1.00 98.31 169 LEU A N 1
ATOM 1318 C CA . LEU A 1 169 ? -13.362 -3.952 -4.563 1.00 98.31 169 LEU A CA 1
ATOM 1319 C C . LEU A 1 169 ? -12.105 -3.710 -5.403 1.00 98.31 169 LEU A C 1
ATOM 1321 O O . LEU A 1 169 ? -12.215 -3.291 -6.551 1.00 98.31 169 LEU A O 1
ATOM 1325 N N . TYR A 1 170 ? -10.932 -4.025 -4.852 1.00 97.88 170 TYR A N 1
ATOM 1326 C CA . TYR A 1 170 ? -9.655 -3.941 -5.553 1.00 97.88 170 TYR A CA 1
ATOM 1327 C C . TYR A 1 170 ? -9.660 -4.820 -6.817 1.00 97.88 170 TYR A C 1
ATOM 1329 O O . TYR A 1 170 ? -9.290 -4.349 -7.885 1.00 97.88 170 TYR A O 1
ATOM 1337 N N . GLU A 1 171 ? -10.111 -6.071 -6.738 1.00 97.12 171 GLU A N 1
ATOM 1338 C CA . GLU A 1 171 ? -10.090 -7.002 -7.878 1.00 97.12 171 GLU A CA 1
ATOM 1339 C C . GLU A 1 171 ? -11.153 -6.691 -8.948 1.00 97.12 171 GLU A C 1
ATOM 1341 O O . GLU A 1 171 ? -10.927 -6.933 -10.133 1.00 97.12 171 GLU A O 1
ATOM 1346 N N . ARG A 1 172 ? -12.329 -6.184 -8.554 1.00 97.56 172 ARG A N 1
ATOM 1347 C CA . ARG A 1 172 ? -13.480 -6.015 -9.463 1.00 97.56 172 ARG A CA 1
ATOM 1348 C C . ARG A 1 172 ? -13.645 -4.601 -10.004 1.00 97.56 172 ARG A C 1
ATOM 1350 O O . ARG A 1 172 ? -14.193 -4.439 -11.091 1.00 97.56 172 ARG A O 1
ATOM 1357 N N . ASP A 1 173 ? -13.221 -3.593 -9.247 1.00 97.62 173 ASP A N 1
ATOM 1358 C CA . ASP A 1 173 ? -13.368 -2.179 -9.593 1.00 97.62 173 ASP A CA 1
ATOM 1359 C C . ASP A 1 173 ? -12.192 -1.359 -9.031 1.00 97.62 173 ASP A C 1
ATOM 1361 O O . ASP A 1 173 ? -12.321 -0.553 -8.101 1.00 97.62 173 ASP A O 1
ATOM 1365 N N . ARG A 1 174 ? -11.014 -1.578 -9.636 1.00 95.12 174 ARG A N 1
ATOM 1366 C CA . ARG A 1 174 ? -9.760 -0.863 -9.340 1.00 95.12 174 ARG A CA 1
ATOM 1367 C C . ARG A 1 174 ? -9.944 0.655 -9.350 1.00 95.12 174 ARG A C 1
ATOM 1369 O O . ARG A 1 174 ? -9.384 1.332 -8.496 1.00 95.12 174 ARG A O 1
ATOM 1376 N N . VAL A 1 175 ? -10.729 1.193 -10.285 1.00 96.25 175 VAL A N 1
ATOM 1377 C CA . VAL A 1 175 ? -10.946 2.644 -10.405 1.00 96.25 175 VAL A CA 1
ATOM 1378 C C . VAL A 1 175 ? -11.660 3.175 -9.167 1.00 96.25 175 VAL A C 1
ATOM 1380 O O . VAL A 1 175 ? -11.194 4.131 -8.545 1.00 96.25 175 VAL A O 1
ATOM 1383 N N . THR A 1 176 ? -12.763 2.541 -8.762 1.00 97.75 176 THR A N 1
ATOM 1384 C CA . THR A 1 176 ? -13.465 2.937 -7.538 1.00 97.75 176 THR A CA 1
ATOM 1385 C C . THR A 1 176 ? -12.572 2.768 -6.312 1.00 97.75 176 THR A C 1
ATOM 1387 O O . THR A 1 176 ? -12.561 3.658 -5.458 1.00 97.75 176 THR A O 1
ATOM 1390 N N . PHE A 1 177 ? -11.796 1.682 -6.229 1.00 98.00 177 PHE A N 1
ATOM 1391 C CA . PHE A 1 177 ? -10.840 1.473 -5.141 1.00 98.00 177 PHE A CA 1
ATOM 1392 C C . PHE A 1 177 ? -9.854 2.646 -5.011 1.00 98.00 177 PHE A C 1
ATOM 1394 O O . PHE A 1 177 ? -9.738 3.239 -3.937 1.00 98.00 177 PHE A O 1
ATOM 1401 N N . GLU A 1 178 ? -9.182 3.018 -6.103 1.00 96.50 178 GLU A N 1
ATOM 1402 C CA . GLU A 1 178 ? -8.162 4.071 -6.101 1.00 96.50 178 GLU A CA 1
ATOM 1403 C C . GLU A 1 178 ? -8.743 5.448 -5.769 1.00 96.50 178 GLU A C 1
ATOM 1405 O O . GLU A 1 178 ? -8.178 6.184 -4.955 1.00 96.50 178 GLU A O 1
ATOM 1410 N N . LEU A 1 179 ? -9.912 5.785 -6.323 1.00 97.62 179 LEU A N 1
ATOM 1411 C CA . LEU A 1 179 ? -10.578 7.050 -6.009 1.00 97.62 179 LEU A CA 1
ATOM 1412 C C . LEU A 1 179 ? -11.005 7.113 -4.536 1.00 97.62 179 LEU A C 1
ATOM 1414 O O . LEU A 1 179 ? -10.821 8.145 -3.888 1.00 97.62 179 LEU A O 1
ATOM 1418 N N . GLN A 1 180 ? -11.538 6.021 -3.978 1.00 98.12 180 GLN A N 1
ATOM 1419 C CA . GLN A 1 180 ? -11.898 5.949 -2.559 1.00 98.12 180 GLN A CA 1
ATOM 1420 C C . GLN A 1 180 ? -10.669 6.054 -1.650 1.00 98.12 180 GLN A C 1
ATOM 1422 O O . GLN A 1 180 ? -10.695 6.814 -0.679 1.00 98.12 180 GLN A O 1
ATOM 1427 N N . ARG A 1 181 ? -9.588 5.337 -1.982 1.00 96.44 181 ARG A N 1
ATOM 1428 C CA . ARG A 1 181 ? -8.304 5.411 -1.274 1.00 96.44 181 ARG A CA 1
ATOM 1429 C C . ARG A 1 181 ? -7.786 6.845 -1.231 1.00 96.44 181 ARG A C 1
ATOM 1431 O O . ARG A 1 181 ? -7.397 7.318 -0.165 1.00 96.44 181 ARG A O 1
ATOM 1438 N N . GLU A 1 182 ? -7.809 7.544 -2.362 1.00 96.12 182 GLU A N 1
ATOM 1439 C CA . GLU A 1 182 ? -7.298 8.911 -2.461 1.00 96.12 182 GLU A CA 1
ATOM 1440 C C . GLU A 1 182 ? -8.176 9.925 -1.712 1.00 96.12 182 GLU A C 1
ATOM 1442 O O . GLU A 1 182 ? -7.656 10.808 -1.021 1.00 96.12 182 GLU A O 1
ATOM 1447 N N . ILE A 1 183 ? -9.505 9.777 -1.775 1.00 97.00 183 ILE A N 1
ATOM 1448 C CA . ILE A 1 183 ? -10.435 10.566 -0.952 1.00 97.00 183 ILE A CA 1
ATOM 1449 C C . ILE A 1 183 ? -10.100 10.389 0.532 1.00 97.00 183 ILE A C 1
ATOM 1451 O O . ILE A 1 183 ? -9.972 11.378 1.261 1.00 97.00 183 ILE A O 1
ATOM 1455 N N . GLY A 1 184 ? -9.936 9.141 0.981 1.00 96.25 184 GLY A N 1
ATOM 1456 C CA . GLY A 1 184 ? -9.629 8.844 2.373 1.00 96.25 184 GLY A CA 1
ATOM 1457 C C . GLY A 1 184 ? -8.258 9.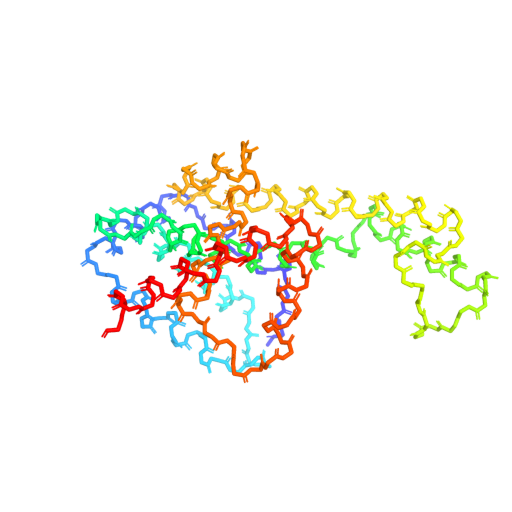364 2.805 1.00 96.25 184 GLY A C 1
ATOM 1458 O O . GLY A 1 184 ? -8.160 9.977 3.871 1.00 96.25 184 GLY A O 1
ATOM 1459 N N . ARG A 1 185 ? -7.231 9.239 1.949 1.00 94.56 185 ARG A N 1
ATOM 1460 C CA . ARG A 1 185 ? -5.896 9.812 2.187 1.00 94.56 185 ARG A CA 1
ATOM 1461 C C . ARG A 1 185 ? -5.999 11.300 2.475 1.00 94.56 185 ARG A C 1
ATOM 1463 O O . ARG A 1 185 ? -5.529 11.734 3.518 1.00 94.56 185 ARG A O 1
ATOM 1470 N N . ARG A 1 186 ? -6.657 12.064 1.598 1.00 93.25 186 ARG A N 1
ATOM 1471 C CA . ARG A 1 186 ? -6.798 13.524 1.736 1.00 93.25 186 ARG A CA 1
ATOM 1472 C C . ARG A 1 186 ? -7.635 13.939 2.941 1.00 93.25 186 ARG A C 1
ATOM 1474 O O . ARG A 1 186 ? -7.420 15.023 3.488 1.00 93.25 186 ARG A O 1
ATOM 1481 N N . ALA A 1 187 ? -8.618 13.129 3.329 1.00 94.12 187 ALA A N 1
ATOM 1482 C CA . ALA A 1 187 ? -9.444 13.403 4.499 1.00 94.12 187 ALA A CA 1
ATOM 1483 C C . ALA A 1 187 ? -8.640 13.260 5.803 1.00 94.12 187 ALA A C 1
ATOM 1485 O O . ALA A 1 187 ? -8.758 14.112 6.681 1.00 94.12 187 ALA A O 1
ATOM 1486 N N . VAL A 1 188 ? -7.805 12.219 5.903 1.00 91.25 188 VAL A N 1
ATOM 1487 C CA . VAL A 1 188 ? -7.013 11.897 7.105 1.00 91.25 188 VAL A CA 1
ATOM 1488 C C . VAL A 1 188 ? -5.697 12.671 7.164 1.00 91.25 188 VAL A C 1
ATOM 1490 O O . VAL A 1 188 ? -5.271 13.096 8.235 1.00 91.25 188 VAL A O 1
ATOM 1493 N N . TYR A 1 189 ? -5.042 12.848 6.022 1.00 84.06 189 TYR A N 1
ATOM 1494 C CA . TYR A 1 189 ? -3.711 13.419 5.914 1.00 84.06 189 TYR A CA 1
ATOM 1495 C C . TYR A 1 189 ? -3.662 14.463 4.802 1.00 84.06 189 TYR A C 1
ATOM 1497 O O . TYR A 1 189 ? -4.042 14.216 3.658 1.00 84.06 189 TYR A O 1
ATOM 1505 N N . ARG A 1 190 ? -3.136 15.640 5.135 1.00 75.19 190 ARG A N 1
ATOM 1506 C CA . ARG A 1 190 ? -2.740 16.638 4.148 1.00 75.19 190 ARG A CA 1
ATOM 1507 C C . ARG A 1 190 ? -1.228 16.715 4.172 1.00 75.19 190 ARG A C 1
ATOM 1509 O O . ARG A 1 190 ? -0.669 17.039 5.222 1.00 75.19 190 ARG A O 1
ATOM 1516 N N . SER A 1 191 ? -0.591 16.430 3.038 1.00 75.06 191 SER A N 1
ATOM 1517 C CA . SER A 1 191 ? 0.851 16.613 2.952 1.00 75.06 191 SER A CA 1
ATOM 1518 C C . SER A 1 191 ? 1.187 18.076 3.267 1.00 75.06 191 SER A C 1
ATOM 1520 O O . SER A 1 191 ? 0.536 18.975 2.721 1.00 75.06 191 SER A O 1
ATOM 1522 N N . PRO A 1 192 ? 2.160 18.349 4.154 1.00 72.06 192 PRO A N 1
ATOM 1523 C CA . PRO A 1 192 ? 2.683 19.700 4.323 1.00 72.06 192 PRO A CA 1
ATOM 1524 C C . PRO A 1 192 ? 3.464 20.149 3.078 1.00 72.06 192 PRO A C 1
ATOM 1526 O O . PRO A 1 192 ? 3.654 21.345 2.877 1.00 72.06 192 PRO A O 1
ATOM 1529 N N . ASP A 1 193 ? 3.888 19.195 2.245 1.00 81.75 193 ASP A N 1
ATOM 1530 C CA . ASP A 1 193 ? 4.551 19.427 0.973 1.00 81.75 193 ASP A CA 1
ATOM 1531 C C . ASP A 1 193 ? 3.519 19.560 -0.158 1.00 81.75 193 ASP A C 1
ATOM 1533 O O . ASP A 1 193 ? 2.783 18.616 -0.474 1.00 81.75 193 ASP A O 1
ATOM 1537 N N . ALA A 1 194 ? 3.469 20.752 -0.756 1.00 83.38 194 ALA A N 1
ATOM 1538 C CA . ALA A 1 194 ? 2.575 21.077 -1.860 1.00 83.38 194 ALA A CA 1
ATOM 1539 C C . ALA A 1 194 ? 2.907 20.296 -3.142 1.00 83.38 194 ALA A C 1
ATOM 1541 O O . ALA A 1 194 ? 2.002 20.059 -3.946 1.00 83.38 194 ALA A O 1
ATOM 1542 N N . ASP A 1 195 ? 4.158 19.864 -3.317 1.00 87.19 195 ASP A N 1
ATOM 1543 C CA . ASP A 1 195 ? 4.580 19.121 -4.503 1.00 87.19 195 ASP A CA 1
ATOM 1544 C C . ASP A 1 195 ? 3.988 17.708 -4.508 1.00 87.19 195 ASP A C 1
ATOM 1546 O O . ASP A 1 195 ? 3.570 17.222 -5.559 1.00 87.19 195 ASP A O 1
ATOM 1550 N N . VAL A 1 196 ? 3.827 17.088 -3.333 1.00 84.88 196 VAL A N 1
ATOM 1551 C CA . VAL A 1 196 ? 3.153 15.785 -3.197 1.00 84.88 196 VAL A CA 1
ATOM 1552 C C . VAL A 1 196 ? 1.678 15.886 -3.586 1.00 84.88 196 VAL A C 1
ATOM 1554 O O . VAL A 1 196 ? 1.180 15.052 -4.338 1.00 84.88 196 VAL A O 1
ATOM 1557 N N . GLU A 1 197 ? 0.958 16.910 -3.115 1.00 88.38 197 GLU A N 1
ATOM 1558 C CA . GLU A 1 197 ? -0.455 17.078 -3.488 1.00 88.38 197 GLU A CA 1
ATOM 1559 C C . GLU A 1 197 ? -0.610 17.381 -4.982 1.00 88.38 197 GLU A C 1
ATOM 1561 O O . GLU A 1 197 ? -1.499 16.825 -5.628 1.00 88.38 197 GLU A O 1
ATOM 1566 N N . LYS A 1 198 ? 0.288 18.197 -5.550 1.00 91.00 198 LYS A N 1
ATOM 1567 C CA . LYS A 1 198 ? 0.314 18.465 -6.989 1.00 91.00 198 LYS A CA 1
ATOM 1568 C C . LYS A 1 198 ? 0.565 17.188 -7.792 1.00 91.00 198 LYS A C 1
ATOM 1570 O O . LYS A 1 198 ? -0.166 16.929 -8.741 1.00 91.00 198 LYS A O 1
ATOM 1575 N N . PHE A 1 199 ? 1.542 16.375 -7.393 1.00 89.94 199 PHE A N 1
ATOM 1576 C CA . PHE A 1 199 ? 1.827 15.095 -8.039 1.00 89.94 199 PHE A CA 1
ATOM 1577 C C . PHE A 1 199 ? 0.602 14.173 -8.031 1.00 89.94 199 PHE A C 1
ATOM 1579 O O . PHE A 1 199 ? 0.221 13.637 -9.072 1.00 89.94 199 PHE A O 1
ATOM 1586 N N . MET A 1 200 ? -0.069 14.042 -6.883 1.00 90.56 200 MET A N 1
ATOM 1587 C CA . MET A 1 200 ? -1.282 13.227 -6.775 1.00 90.56 200 MET A CA 1
ATOM 1588 C C . MET A 1 200 ? -2.441 13.791 -7.610 1.00 90.56 200 MET A C 1
ATOM 1590 O O . MET A 1 200 ? -3.195 13.027 -8.207 1.00 90.56 200 MET A O 1
ATOM 1594 N N . ASP A 1 201 ? -2.592 15.116 -7.686 1.00 93.69 201 ASP A N 1
ATOM 1595 C CA . ASP A 1 201 ? -3.586 15.757 -8.554 1.00 93.69 201 ASP A CA 1
ATOM 1596 C C . ASP A 1 201 ? -3.312 15.492 -10.039 1.00 93.69 201 ASP A C 1
ATOM 1598 O O . ASP A 1 201 ? -4.243 15.209 -10.795 1.00 93.69 201 ASP A O 1
ATOM 1602 N N . ASP A 1 202 ? -2.050 15.586 -10.456 1.00 94.44 202 ASP A N 1
ATOM 1603 C CA . ASP A 1 202 ? -1.626 15.339 -11.832 1.00 94.44 202 ASP A CA 1
ATOM 1604 C C . ASP A 1 202 ? -1.827 13.866 -12.208 1.00 94.44 202 ASP A C 1
ATOM 1606 O O . ASP A 1 202 ? -2.338 13.584 -13.293 1.00 94.44 202 ASP A O 1
ATOM 1610 N N . TYR A 1 203 ? -1.536 12.939 -11.289 1.00 92.06 203 TYR A N 1
ATOM 1611 C CA . TYR A 1 203 ? -1.837 11.515 -11.446 1.00 92.06 203 TYR A CA 1
ATOM 1612 C C . TYR A 1 203 ? -3.342 11.265 -11.616 1.00 92.06 203 TYR A C 1
ATOM 1614 O O . TYR A 1 203 ? -3.758 10.700 -12.625 1.00 92.06 203 TYR A O 1
ATOM 1622 N N . VAL A 1 204 ? -4.184 11.743 -10.690 1.00 94.12 204 VAL A N 1
ATOM 1623 C CA . VAL A 1 204 ? -5.643 11.538 -10.771 1.00 94.12 204 VAL A CA 1
ATOM 1624 C C . VAL A 1 204 ? -6.219 12.162 -12.041 1.00 94.12 204 VAL A C 1
ATOM 1626 O O . VAL A 1 204 ? -7.073 11.558 -12.687 1.00 94.12 204 VAL A O 1
ATOM 1629 N N . ARG A 1 205 ? -5.743 13.349 -12.436 1.00 95.50 205 ARG A N 1
ATOM 1630 C CA . ARG A 1 205 ? -6.169 13.995 -13.683 1.00 95.50 205 ARG A CA 1
ATOM 1631 C C . ARG A 1 205 ? -5.797 13.164 -14.902 1.00 95.50 205 ARG A C 1
ATOM 1633 O O . ARG A 1 205 ? -6.622 13.016 -15.798 1.00 95.50 205 ARG A O 1
ATOM 1640 N N . LYS A 1 206 ? -4.567 12.654 -14.946 1.00 94.06 206 LYS A N 1
ATOM 1641 C CA . LYS A 1 206 ? -4.063 11.865 -16.069 1.00 94.06 206 LYS A CA 1
ATOM 1642 C C . LYS A 1 206 ? -4.825 10.548 -16.220 1.00 94.06 206 LYS A C 1
ATOM 1644 O O . LYS A 1 206 ? -5.214 10.216 -17.334 1.00 94.06 206 LYS A O 1
ATOM 1649 N N . GLU A 1 207 ? -5.052 9.836 -15.120 1.00 93.94 207 GLU A N 1
ATOM 1650 C CA . GLU A 1 207 ? -5.645 8.494 -15.147 1.00 93.94 207 GLU A CA 1
ATOM 1651 C C . GLU A 1 207 ? -7.184 8.514 -15.182 1.00 93.94 207 GLU A C 1
ATOM 1653 O O . GLU A 1 207 ? -7.802 7.666 -15.823 1.00 93.94 207 GLU A O 1
ATOM 1658 N N . TYR A 1 208 ? -7.824 9.492 -14.527 1.00 95.25 208 TYR A N 1
ATOM 1659 C CA . TYR A 1 208 ? -9.280 9.497 -14.301 1.00 95.25 208 TYR A CA 1
ATOM 1660 C C . TYR A 1 208 ? -9.996 10.777 -14.767 1.00 95.25 208 TYR A C 1
ATOM 1662 O O . TYR A 1 208 ? -11.228 10.837 -14.749 1.00 95.25 208 TYR A O 1
ATOM 1670 N N . GLY A 1 209 ? -9.257 11.800 -15.205 1.00 96.12 209 GLY A N 1
ATOM 1671 C CA . GLY A 1 209 ? -9.800 13.057 -15.725 1.00 96.12 209 GLY A CA 1
ATOM 1672 C C . GLY A 1 209 ? -10.122 14.122 -14.666 1.00 96.12 209 GLY A C 1
ATOM 1673 O O . GLY A 1 209 ? -10.149 13.879 -13.457 1.00 96.12 209 GLY A O 1
ATOM 1674 N N . ASP A 1 210 ? -10.390 15.345 -15.133 1.00 96.81 210 ASP A N 1
ATOM 1675 C CA . ASP A 1 210 ? -10.632 16.515 -14.270 1.00 96.81 210 ASP A CA 1
ATOM 1676 C C . ASP A 1 210 ? -11.922 16.425 -13.435 1.00 96.81 210 ASP A C 1
ATOM 1678 O O . ASP A 1 210 ? -11.979 16.959 -12.321 1.00 96.81 210 ASP A O 1
ATOM 1682 N N . ASP A 1 211 ? -12.957 15.742 -13.938 1.00 96.81 211 ASP A N 1
ATOM 1683 C CA . ASP A 1 211 ? -14.197 15.517 -13.179 1.00 96.81 211 ASP A CA 1
ATOM 1684 C C . ASP A 1 211 ? -13.935 14.646 -11.943 1.00 96.81 211 ASP A C 1
ATOM 1686 O O . ASP A 1 211 ? -14.313 15.012 -10.826 1.00 96.81 211 ASP A O 1
ATOM 1690 N N . ALA A 1 212 ? -13.202 13.539 -12.117 1.00 96.44 212 ALA A N 1
ATOM 1691 C CA . ALA A 1 212 ? -12.825 12.655 -11.021 1.00 96.44 212 ALA A CA 1
ATOM 1692 C C . ALA A 1 212 ? -12.000 13.405 -9.970 1.00 96.44 212 ALA A C 1
ATOM 1694 O O . ALA A 1 212 ? -12.324 13.350 -8.783 1.00 96.44 212 ALA A O 1
ATOM 1695 N N . LEU A 1 213 ? -11.003 14.185 -10.401 1.00 97.38 213 LEU A N 1
ATOM 1696 C CA . LEU A 1 213 ? -10.205 15.020 -9.503 1.00 97.38 213 LEU A CA 1
ATOM 1697 C C . LEU A 1 213 ? -11.071 16.003 -8.698 1.00 97.3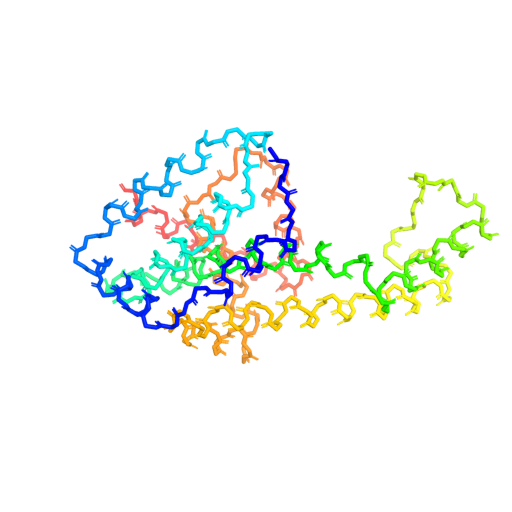8 213 LEU A C 1
ATOM 1699 O O . LEU A 1 213 ? -10.895 16.156 -7.484 1.00 97.38 213 LEU A O 1
ATOM 1703 N N . SER A 1 214 ? -12.021 16.665 -9.359 1.00 96.94 214 SER A N 1
ATOM 1704 C CA . SER A 1 214 ? -12.918 17.628 -8.715 1.00 96.94 214 SER A CA 1
ATOM 1705 C C . SER A 1 214 ? -13.788 16.955 -7.650 1.00 96.94 214 SER A C 1
ATOM 1707 O O . SER A 1 214 ? -13.908 17.464 -6.531 1.00 96.94 214 SER A O 1
ATOM 1709 N N . ARG A 1 215 ? -14.330 15.771 -7.959 1.00 97.00 215 ARG A N 1
ATOM 1710 C CA . ARG A 1 215 ? -15.134 14.962 -7.031 1.00 97.00 215 ARG A CA 1
ATOM 1711 C C . ARG A 1 215 ? -14.317 14.451 -5.847 1.00 97.00 215 ARG A C 1
ATOM 1713 O O . ARG A 1 215 ? -14.786 14.545 -4.714 1.00 97.00 215 ARG A O 1
ATOM 1720 N N . VAL A 1 216 ? -13.096 13.969 -6.089 1.00 96.69 216 VAL A N 1
ATOM 1721 C CA . VAL A 1 216 ? -12.171 13.506 -5.042 1.00 96.69 216 VAL A CA 1
ATOM 1722 C C . VAL A 1 216 ? -11.892 14.623 -4.037 1.00 96.69 216 VAL A C 1
ATOM 1724 O O . VAL A 1 216 ? -12.048 14.430 -2.831 1.00 96.69 216 VAL A O 1
ATOM 1727 N N . ARG A 1 217 ? -11.540 15.820 -4.523 1.00 95.25 217 ARG A N 1
ATOM 1728 C CA . ARG A 1 217 ? -11.251 16.982 -3.669 1.00 95.25 217 ARG A CA 1
ATOM 1729 C C . ARG A 1 217 ? -12.471 17.424 -2.861 1.00 95.25 217 ARG A C 1
ATOM 1731 O O . ARG A 1 217 ? -12.348 17.638 -1.657 1.00 95.25 217 ARG A O 1
ATOM 1738 N N . ALA A 1 218 ? -13.634 17.540 -3.506 1.00 96.81 218 ALA A N 1
ATOM 1739 C CA . ALA A 1 218 ? -14.870 17.946 -2.839 1.00 96.81 218 ALA A CA 1
ATOM 1740 C C . ALA A 1 218 ? -15.256 16.959 -1.728 1.00 96.81 218 ALA A C 1
ATOM 1742 O O . ALA A 1 218 ? -15.497 17.365 -0.591 1.00 96.81 218 ALA A O 1
ATOM 1743 N N . ARG A 1 219 ? -15.227 15.655 -2.029 1.00 97.44 219 ARG A N 1
ATOM 1744 C CA . ARG A 1 219 ? -15.583 14.614 -1.065 1.00 97.44 219 ARG A CA 1
ATOM 1745 C C . ARG A 1 219 ? -14.600 14.535 0.102 1.00 97.44 219 ARG A C 1
ATOM 1747 O O . ARG A 1 219 ? -15.025 14.406 1.247 1.00 97.44 219 ARG A O 1
ATOM 1754 N N . ALA A 1 220 ? -13.298 14.654 -0.156 1.00 95.81 220 ALA A N 1
ATOM 1755 C CA . ALA A 1 220 ? -12.293 14.666 0.905 1.00 95.81 220 ALA A CA 1
ATOM 1756 C C . ALA A 1 220 ? -12.480 15.846 1.877 1.00 95.81 220 ALA A C 1
ATOM 1758 O O . ALA A 1 220 ? -12.304 15.688 3.085 1.00 95.81 220 ALA A O 1
ATOM 1759 N N . GLU A 1 221 ? -12.872 17.017 1.368 1.00 94.81 221 GLU A N 1
ATOM 1760 C CA . GLU A 1 221 ? -13.167 18.195 2.190 1.00 94.81 221 GLU A CA 1
ATOM 1761 C C . GLU A 1 221 ? -14.410 17.995 3.070 1.00 94.81 221 GLU A C 1
ATOM 1763 O O . GLU A 1 221 ? -14.406 18.379 4.240 1.00 94.81 221 GLU A O 1
ATOM 1768 N N . GLU A 1 222 ? -15.464 17.363 2.543 1.00 95.81 222 GLU A N 1
ATOM 1769 C CA . GLU A 1 222 ? -16.639 16.980 3.337 1.00 95.81 222 GLU A CA 1
ATOM 1770 C C . GLU A 1 222 ? -16.266 16.033 4.478 1.00 95.81 222 GLU A C 1
ATOM 1772 O O . GLU A 1 222 ? -16.654 16.260 5.623 1.00 95.81 222 GLU A O 1
ATOM 1777 N N . LEU A 1 223 ? -15.485 14.990 4.176 1.00 95.12 223 LEU A N 1
ATOM 1778 C CA . LEU A 1 223 ? -15.057 14.017 5.177 1.00 95.12 223 LEU A CA 1
ATOM 1779 C C . LEU A 1 223 ? -14.186 14.654 6.257 1.00 95.12 223 LEU A C 1
ATOM 1781 O O . LEU A 1 223 ? -14.351 14.341 7.433 1.00 95.12 223 LEU A O 1
ATOM 1785 N N . ARG A 1 224 ? -13.307 15.592 5.894 1.00 92.06 224 ARG A N 1
ATOM 1786 C CA . ARG A 1 224 ? -12.458 16.280 6.871 1.00 92.06 224 ARG A CA 1
ATOM 1787 C C . ARG A 1 224 ? -13.274 17.050 7.908 1.00 92.06 224 ARG A C 1
ATOM 1789 O O . ARG A 1 224 ? -12.944 16.994 9.084 1.00 92.06 224 ARG A O 1
ATOM 1796 N N . LYS A 1 225 ? -14.361 17.703 7.490 1.00 90.94 225 LYS A N 1
ATOM 1797 C CA . LYS A 1 225 ? -15.275 18.423 8.397 1.00 90.94 225 LYS A CA 1
ATOM 1798 C C . LYS A 1 225 ? -16.016 17.501 9.364 1.00 90.94 225 LYS A C 1
ATOM 1800 O O . LYS A 1 225 ? -16.477 17.959 10.398 1.00 90.94 225 LYS A O 1
ATOM 1805 N N . ILE A 1 226 ? -16.170 16.225 9.009 1.00 88.12 226 ILE A N 1
ATOM 1806 C CA . ILE A 1 226 ? -16.768 15.205 9.881 1.00 88.12 226 ILE A CA 1
ATOM 1807 C C . ILE A 1 226 ? -15.735 14.682 10.892 1.00 88.12 226 ILE A C 1
ATOM 1809 O O . ILE A 1 226 ? -16.105 14.266 11.986 1.00 88.12 226 ILE A O 1
ATOM 1813 N N . LEU A 1 227 ? -14.450 14.676 10.519 1.00 84.06 227 LEU A N 1
ATOM 1814 C CA . LEU A 1 227 ? -13.349 14.184 11.351 1.00 84.06 227 LEU A CA 1
ATOM 1815 C C . LEU A 1 227 ? -12.791 15.231 12.332 1.00 84.06 227 LEU A C 1
ATOM 1817 O O . LEU A 1 227 ? -12.114 14.839 13.283 1.00 84.06 227 LEU A O 1
ATOM 1821 N N . SER A 1 228 ? -13.034 16.524 12.088 1.00 76.12 228 SER A N 1
ATOM 1822 C CA . SER A 1 228 ? -12.640 17.657 12.944 1.00 76.12 228 SER A CA 1
ATOM 1823 C C . SER A 1 228 ? -13.629 17.913 14.074 1.00 76.12 228 SER A C 1
ATOM 1825 O O . SER A 1 228 ? -13.169 18.134 15.213 1.00 76.12 228 SER A O 1
#

pLDDT: mean 93.46, std 5.79, range [54.5, 98.56]

Secondary structure (DSSP, 8-state):
----HHHHHHHHHTS-HHHHHHHHHHHHH-HHHHHHHHHHHHTS-GGG--HHHHHHHHHHHHHHHHHHHH-TT--HHHHHHHHHHHHHHHHHHHHHHHHTSHHHHHHHHHHHHHHHHTT--TT--PPTT-S-HHHHHHHHHHHHHHHHHHHHHHHHHHHHTT-HHHHHHHHH-HHHHHHHHHHHHHHH---S-HHHHHHHHHHHHHHHHHHHHHHHHHHHHHHHHHH-

Radius of gyration: 19.65 Å; chains: 1; bounding box: 46×40×52 Å

Foldseek 3Di:
DAAQLVLLLVVLVPPDLVNLVVLLVVCLVPVPV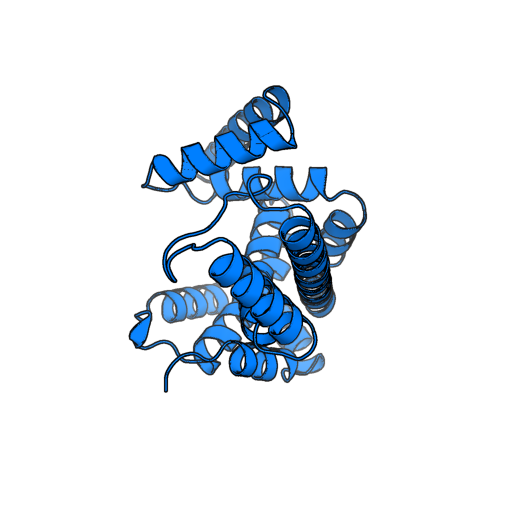LVVLLVVLVPQDNRRDYSVSNSSNLSSLLSNLSNLLPDDPRDVLQSLQSLCVSQVVNLVSQLVVPCCDDPNVVLVVVLVVQCVVVPHDPPDDDDQPRGDPVSNVSVVVNVVVSVVSSLVSSLVSCVSNVVNVSSCCCVPPVPVSVLSNLLSCLLVDDPPDPVVVVVVLVVCCVPPNPVSSVVSVVSSVVSNVVVD

Sequence (228 aa):
MSRDPAKTLSILFAINQDLIDSQLNQAANDITRVRDEISSLLAIPFDAKTSESDARLAHLLLVQAYILCQRVGIPQELKTFYAAVGAGGLVQDAELAADDKDTLARLSAEMTAIRRREGLADDEFWMRGEGPPDFEALEAEYGRIIEKIEETVFVFALRRYHLDAEADLYERDRVTFELQREIGRRAVYRSPDADVEKFMDDYVRKEYGDDALSRVRARAEELRKILS